Protein AF-A0A923PVF6-F1 (afdb_monomer)

Radius of gyration: 29.73 Å; Cα contacts (8 Å, |Δi|>4): 208; chains: 1; bounding box: 106×41×65 Å

Foldseek 3Di:
DPQPDQPPDQDLLDPCSLVSLVSVLVSLVLVLVLQVQLLVLLPDPVDDLVRSLVCSCVPNVDDSVVSNQQNDADPVRDGGDDPVVSVVSVVVSVVSVVVSVFSVLLQLDDWDWADFDQFIWICHSNVQKIKTAGPDDDDPVLVVLLVVLPFDQDPVVNITMDGHTPSSVVSCCVSGVDDDDDRDPPPPPDPPDDDPDDDDDDDDDDDDDDD

Secondary structure (DSSP, 8-state):
-------S---TTSTTHHHHHHHHHHHHHHHHHHHHHHHHHHT-TTS-HHHHHHHHHHHH---HHHHHHHTS--TTS--SS-HHHHHHHHHHHHHHHHHHHHHHHHHTPPPEEEEETTEEEEEETTTTEEEEEESSPPPHHHHHHHHHTT-EEEGGGTEEEEE-SHHHHHHHHHHH-PPPPPPPP--------------------------

Sequence (211 aa):
MNSPSFPRIIRSEDTDAVTQLQAKIAAAEKLQATMKAANQIVRNPRLTDDEKVAQIVATCGLRDTSARELLKPDFGGRFGFPDYQLTNNGANIRRMQQRLKGLANESGRASVTLPFAGGRVEDNAEACRVRIYHDVKPSPETIGKLKTHGFHWTPSLGCWQRLRNDSARYAATRITGVSWPEAAPATSAGPSVATVNTVASGTGVRSGYAA

pLDDT: mean 84.65, std 18.51, range [35.56, 98.12]

Solvent-accessible surface area (backbone atoms only — not comparable to full-atom values): 12841 Å² total; per-residue (Å²): 129,90,71,83,87,69,73,96,71,77,52,90,83,44,95,54,32,66,60,56,50,50,54,53,40,53,53,51,51,50,50,51,53,36,48,52,54,39,33,53,47,62,69,39,87,89,54,54,72,69,56,34,29,52,49,29,30,72,74,51,68,44,53,65,70,60,36,52,55,29,70,44,58,46,101,84,69,48,63,30,70,57,68,66,60,58,50,52,50,52,51,50,44,53,52,51,52,54,48,50,53,51,53,53,61,54,70,74,39,76,61,50,76,45,74,42,95,65,32,37,37,34,43,36,52,90,78,42,28,33,35,41,38,51,79,54,89,73,53,72,67,56,53,48,52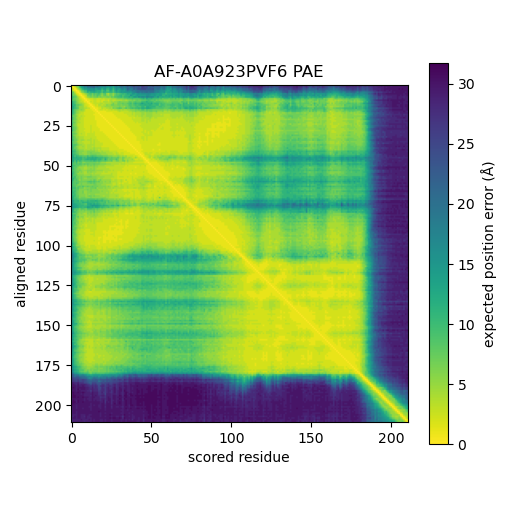,39,46,78,65,59,34,41,82,37,78,95,75,61,27,33,33,32,66,57,49,72,68,44,56,52,45,48,27,75,76,55,67,51,81,74,81,76,74,75,76,76,77,81,81,63,82,81,75,80,80,84,77,88,82,85,89,85,81,89,81,90,79,87,86,88,135

Structure (mmCIF, N/CA/C/O backbone):
data_AF-A0A923PVF6-F1
#
_entry.id   AF-A0A923PVF6-F1
#
loop_
_atom_site.group_PDB
_atom_site.id
_atom_site.type_symbol
_atom_site.label_atom_id
_atom_site.label_alt_id
_atom_site.label_comp_id
_atom_site.label_asym_id
_atom_site.label_entity_id
_atom_site.label_seq_id
_atom_site.pdbx_PDB_ins_code
_atom_site.Cartn_x
_atom_site.Cartn_y
_atom_site.Cartn_z
_atom_site.occupancy
_atom_site.B_iso_or_equiv
_atom_site.auth_seq_id
_atom_site.auth_comp_id
_atom_site.auth_asym_id
_atom_site.auth_atom_id
_atom_site.pdbx_PDB_model_num
ATOM 1 N N . MET A 1 1 ? -9.873 -12.537 21.871 1.00 44.50 1 MET A N 1
ATOM 2 C CA . MET A 1 1 ? -10.012 -12.888 20.446 1.00 44.50 1 MET A CA 1
ATOM 3 C C . MET A 1 1 ? -8.644 -13.322 19.945 1.00 44.50 1 MET A C 1
ATOM 5 O O . MET A 1 1 ? -7.705 -12.559 20.136 1.00 44.50 1 MET A O 1
ATOM 9 N N . ASN A 1 2 ? -8.506 -14.521 19.370 1.00 44.00 2 ASN A N 1
ATOM 10 C CA . ASN A 1 2 ? -7.314 -14.858 18.587 1.00 44.00 2 ASN A CA 1
ATOM 11 C C . ASN A 1 2 ? -7.398 -14.049 17.293 1.00 44.00 2 ASN A C 1
ATOM 13 O O . ASN A 1 2 ? -8.108 -14.430 16.365 1.00 44.00 2 ASN A O 1
ATOM 17 N N . SER A 1 3 ? -6.768 -12.876 17.277 1.00 52.03 3 SER A N 1
ATOM 18 C CA . SER A 1 3 ? -6.655 -12.086 16.057 1.00 52.03 3 SER A CA 1
ATOM 19 C C . SER A 1 3 ? -5.880 -12.909 15.026 1.00 52.03 3 SER A C 1
ATOM 21 O O . SER A 1 3 ? -4.830 -13.450 15.382 1.00 52.03 3 SER A O 1
ATOM 23 N N . PRO A 1 4 ? -6.365 -13.033 13.779 1.00 57.38 4 PRO A N 1
ATOM 24 C CA . PRO A 1 4 ? -5.607 -13.701 12.732 1.00 57.38 4 PRO A CA 1
ATOM 25 C C . PRO A 1 4 ? -4.212 -13.072 12.635 1.00 57.38 4 PRO A C 1
ATOM 27 O O . PRO A 1 4 ? -4.071 -11.852 12.515 1.00 57.38 4 PRO A O 1
ATOM 30 N N . SER A 1 5 ? -3.184 -13.911 12.769 1.00 71.00 5 SER A N 1
ATOM 31 C CA . SER A 1 5 ? -1.793 -13.486 12.659 1.00 71.00 5 SER A CA 1
ATOM 32 C C . SER A 1 5 ? -1.490 -13.249 11.187 1.00 71.00 5 SER A C 1
ATOM 34 O O . SER A 1 5 ? -1.374 -14.192 10.408 1.00 71.00 5 SER A O 1
ATOM 36 N N . PHE A 1 6 ? -1.425 -11.981 10.790 1.00 74.00 6 PHE A N 1
ATOM 37 C CA . PHE A 1 6 ? -1.018 -11.604 9.442 1.00 74.00 6 PHE A CA 1
ATOM 38 C C . PHE A 1 6 ? 0.495 -11.389 9.399 1.00 74.00 6 PHE A C 1
ATOM 40 O O . PHE A 1 6 ? 1.053 -10.834 10.354 1.00 74.00 6 PHE A O 1
ATOM 47 N N . PRO A 1 7 ? 1.168 -11.732 8.288 1.00 77.88 7 PRO A N 1
ATOM 48 C CA . PRO A 1 7 ? 2.567 -11.384 8.131 1.00 77.88 7 PRO A CA 1
ATOM 49 C C . PRO A 1 7 ? 2.743 -9.867 8.216 1.00 77.88 7 PRO A C 1
ATOM 51 O O . PRO A 1 7 ? 1.901 -9.070 7.780 1.00 77.88 7 PRO A O 1
ATOM 54 N N . ARG A 1 8 ? 3.875 -9.456 8.796 1.00 76.81 8 ARG A N 1
ATOM 55 C CA . ARG A 1 8 ? 4.212 -8.038 8.985 1.00 76.81 8 ARG A CA 1
ATOM 56 C C . ARG A 1 8 ? 4.214 -7.278 7.655 1.00 76.81 8 ARG A C 1
ATOM 58 O O . ARG A 1 8 ? 3.842 -6.107 7.617 1.00 76.81 8 ARG A O 1
ATOM 65 N N . ILE A 1 9 ? 4.618 -7.950 6.578 1.00 84.81 9 ILE A N 1
ATOM 66 C CA . ILE A 1 9 ? 4.689 -7.421 5.217 1.00 84.81 9 ILE A CA 1
ATOM 67 C C . ILE A 1 9 ? 4.072 -8.464 4.285 1.00 84.81 9 ILE A C 1
ATOM 69 O O . ILE A 1 9 ? 4.483 -9.615 4.311 1.00 84.81 9 ILE A O 1
ATOM 73 N N . ILE A 1 10 ? 3.115 -8.037 3.463 1.00 87.50 10 ILE A N 1
ATOM 74 C CA . ILE A 1 10 ? 2.569 -8.821 2.345 1.00 87.50 10 ILE A CA 1
ATOM 75 C C . ILE A 1 10 ? 3.277 -8.285 1.104 1.00 87.50 10 ILE A C 1
ATOM 77 O O . ILE A 1 10 ? 3.167 -7.074 0.875 1.00 87.50 10 ILE A O 1
ATOM 81 N N . ARG A 1 11 ? 4.012 -9.086 0.330 1.00 86.50 11 ARG A N 1
ATOM 82 C CA . ARG A 1 11 ? 4.684 -8.605 -0.893 1.00 86.50 11 ARG A CA 1
ATOM 83 C C . ARG A 1 11 ? 3.751 -8.765 -2.087 1.00 86.50 11 ARG A C 1
ATOM 85 O O . ARG A 1 11 ? 2.815 -9.543 -2.040 1.00 86.50 11 ARG A O 1
ATOM 92 N N . SER A 1 12 ? 3.956 -7.983 -3.144 1.00 83.75 12 SER A N 1
ATOM 93 C CA . SER A 1 12 ? 3.127 -8.093 -4.358 1.00 83.75 12 SER A CA 1
ATOM 94 C C . SER A 1 12 ? 3.449 -9.332 -5.197 1.00 83.75 12 SER A C 1
ATOM 96 O O . SER A 1 12 ? 2.649 -9.711 -6.038 1.00 83.75 12 SER A O 1
ATOM 98 N N . GLU A 1 13 ? 4.623 -9.925 -4.984 1.00 81.94 13 GLU A N 1
ATOM 99 C CA . GLU A 1 13 ? 5.118 -11.104 -5.704 1.00 81.94 13 GLU A CA 1
ATOM 100 C C . GLU A 1 13 ? 4.609 -12.417 -5.095 1.00 81.94 13 GLU A C 1
ATOM 102 O O . GLU A 1 13 ? 4.737 -13.470 -5.712 1.00 81.94 13 GLU A O 1
ATOM 107 N N . ASP A 1 14 ? 4.058 -12.365 -3.877 1.00 85.06 14 ASP A N 1
ATOM 108 C CA . ASP A 1 14 ? 3.580 -13.556 -3.185 1.00 85.06 14 ASP A CA 1
ATOM 109 C C . ASP A 1 14 ? 2.293 -14.050 -3.866 1.00 85.06 14 ASP A C 1
ATOM 111 O O . ASP A 1 14 ? 1.356 -13.279 -4.093 1.00 85.06 14 ASP A O 1
ATOM 115 N N . THR A 1 15 ? 2.220 -15.349 -4.168 1.00 81.38 15 THR A N 1
ATOM 116 C CA . THR A 1 15 ? 1.054 -15.954 -4.848 1.00 81.38 15 THR A CA 1
ATOM 117 C C . THR A 1 15 ? -0.260 -15.778 -4.079 1.00 81.38 15 THR A C 1
ATOM 119 O O . THR A 1 15 ? -1.332 -15.716 -4.675 1.00 81.38 15 THR A O 1
ATOM 122 N N . ASP A 1 16 ? -0.185 -15.637 -2.756 1.00 86.69 16 ASP A N 1
ATOM 123 C CA . ASP A 1 16 ? -1.315 -15.460 -1.850 1.00 86.69 16 ASP A CA 1
ATOM 124 C C . ASP A 1 16 ? -1.489 -14.005 -1.373 1.00 86.69 16 ASP A C 1
ATOM 126 O O . ASP A 1 16 ? -2.332 -13.732 -0.513 1.00 86.69 16 ASP A O 1
ATOM 130 N N . ALA A 1 17 ? -0.756 -13.045 -1.955 1.00 87.38 17 ALA A N 1
ATOM 131 C CA . ALA A 1 17 ? -0.795 -11.634 -1.567 1.00 87.38 17 ALA A CA 1
ATOM 132 C C . ALA A 1 17 ? -2.214 -11.049 -1.564 1.00 87.38 17 ALA A C 1
ATOM 134 O O . ALA A 1 17 ? -2.592 -10.303 -0.655 1.00 87.38 17 ALA A O 1
ATOM 135 N N . VAL A 1 18 ? -3.006 -11.394 -2.584 1.00 89.31 18 VAL A N 1
ATOM 136 C CA . VAL A 1 18 ? -4.402 -10.963 -2.742 1.00 89.31 18 VAL A CA 1
ATOM 137 C C . VAL A 1 18 ? -5.257 -11.514 -1.601 1.00 89.31 18 VAL A C 1
ATOM 139 O O . VAL A 1 18 ? -5.933 -10.745 -0.917 1.00 89.31 18 VAL A O 1
ATOM 142 N N . THR A 1 19 ? -5.168 -12.819 -1.345 1.00 90.94 19 THR A N 1
ATOM 143 C CA . THR A 1 19 ? -5.921 -13.518 -0.295 1.00 90.94 19 THR A CA 1
ATOM 144 C C . THR A 1 19 ? -5.574 -12.984 1.093 1.00 90.94 19 THR A C 1
ATOM 146 O O . THR A 1 19 ? -6.463 -12.655 1.882 1.00 90.94 19 THR A O 1
ATOM 149 N N . GLN A 1 20 ? -4.283 -12.818 1.391 1.00 91.19 20 GLN A N 1
ATOM 150 C CA . GLN A 1 20 ? -3.832 -12.260 2.665 1.00 91.19 20 GLN A CA 1
ATOM 151 C C . GLN A 1 20 ? -4.328 -10.820 2.864 1.00 91.19 20 GLN A C 1
ATOM 153 O O . GLN A 1 20 ? -4.751 -10.445 3.962 1.00 91.19 20 GLN A O 1
ATOM 158 N N . LEU 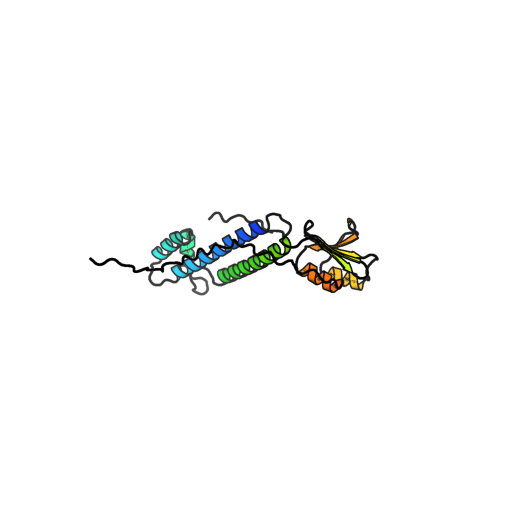A 1 21 ? -4.297 -9.997 1.809 1.00 92.88 21 LEU A N 1
ATOM 159 C CA . LEU A 1 21 ? -4.750 -8.610 1.880 1.00 92.88 21 LEU A CA 1
ATOM 160 C C . LEU A 1 21 ? -6.270 -8.518 2.069 1.00 92.88 21 LEU A C 1
ATOM 162 O O . LEU A 1 21 ? -6.721 -7.707 2.876 1.00 92.88 21 LEU A O 1
ATOM 166 N N . GLN A 1 22 ? -7.048 -9.373 1.399 1.00 94.00 22 GLN A N 1
ATOM 167 C CA . GLN A 1 22 ? -8.498 -9.488 1.596 1.00 94.00 22 GLN A CA 1
ATOM 168 C C . GLN A 1 22 ? -8.847 -9.888 3.032 1.00 94.00 22 GLN A C 1
ATOM 170 O O . GLN A 1 22 ? -9.664 -9.226 3.671 1.00 94.00 22 GLN A O 1
ATOM 175 N N . ALA A 1 23 ? -8.182 -10.908 3.580 1.00 93.88 23 ALA A N 1
ATOM 176 C CA . ALA A 1 23 ? -8.398 -11.335 4.960 1.00 93.88 23 ALA A CA 1
ATOM 177 C C . ALA A 1 23 ? -8.072 -10.216 5.967 1.00 93.88 23 ALA A C 1
ATOM 179 O O . ALA A 1 23 ? -8.799 -10.009 6.943 1.00 93.88 23 ALA A O 1
ATOM 180 N N . LYS A 1 24 ? -7.014 -9.437 5.707 1.00 94.44 24 LYS A N 1
ATOM 181 C CA . LYS A 1 24 ? -6.635 -8.286 6.536 1.00 94.44 24 LYS A CA 1
ATOM 182 C C . LYS A 1 24 ? -7.638 -7.134 6.450 1.00 94.44 24 LYS A C 1
ATOM 184 O O . LYS A 1 24 ? -7.911 -6.499 7.468 1.00 94.44 24 LYS A O 1
ATOM 189 N N . ILE A 1 25 ? -8.202 -6.878 5.268 1.00 95.62 25 ILE A N 1
ATOM 190 C CA . ILE A 1 25 ? -9.292 -5.909 5.082 1.00 95.62 25 ILE A CA 1
ATOM 191 C C . ILE A 1 25 ? -10.524 -6.355 5.872 1.00 95.62 25 ILE A C 1
ATOM 193 O O . ILE A 1 25 ? -11.012 -5.581 6.691 1.00 95.62 25 ILE A O 1
ATOM 197 N N . ALA A 1 26 ? -10.957 -7.609 5.722 1.00 95.94 26 ALA A N 1
ATOM 198 C CA . ALA A 1 26 ? -12.119 -8.146 6.430 1.00 95.94 26 ALA A CA 1
ATOM 199 C C . ALA A 1 26 ? -11.956 -8.071 7.960 1.00 95.94 26 ALA A C 1
ATOM 201 O O . ALA A 1 26 ? -12.878 -7.682 8.678 1.00 95.94 26 ALA A O 1
ATOM 202 N N . ALA A 1 27 ? -10.761 -8.377 8.477 1.00 94.19 27 ALA A N 1
ATOM 203 C CA . ALA A 1 27 ? -10.460 -8.233 9.901 1.00 94.19 27 ALA A CA 1
ATOM 204 C C . ALA A 1 27 ? -10.530 -6.767 10.370 1.00 94.19 27 ALA A C 1
ATOM 206 O O . ALA A 1 27 ? -11.080 -6.487 11.437 1.00 94.19 27 ALA A O 1
ATOM 207 N N . ALA A 1 28 ? -10.010 -5.826 9.575 1.00 95.44 28 ALA A N 1
ATOM 208 C CA . ALA A 1 28 ? -10.060 -4.398 9.883 1.00 95.44 28 ALA A CA 1
ATOM 209 C C . ALA A 1 28 ? -11.489 -3.826 9.806 1.00 95.44 28 ALA A C 1
ATOM 211 O O . ALA A 1 28 ? -11.860 -2.994 10.636 1.00 95.44 28 ALA A O 1
ATOM 212 N N . GLU A 1 29 ? -12.306 -4.288 8.858 1.00 96.81 29 GLU A N 1
ATOM 213 C CA . GLU A 1 29 ? -13.724 -3.929 8.727 1.00 96.81 29 GLU A CA 1
ATOM 214 C C . GLU A 1 29 ? -14.550 -4.469 9.897 1.00 96.81 29 GLU A C 1
ATOM 216 O O . GLU A 1 29 ? -15.325 -3.718 10.494 1.00 96.81 29 GLU A O 1
ATOM 221 N N . LYS A 1 30 ? -14.320 -5.726 10.301 1.00 95.31 30 LYS A N 1
ATOM 222 C CA . LYS A 1 30 ? -14.923 -6.300 11.510 1.00 95.31 30 LYS A CA 1
ATOM 223 C C . LYS A 1 30 ? -14.573 -5.464 12.739 1.00 95.31 30 LYS A C 1
ATOM 225 O O . LYS A 1 30 ? -15.470 -5.080 13.482 1.00 95.31 30 LYS A O 1
ATOM 230 N N . LEU A 1 31 ? -13.296 -5.115 12.912 1.00 94.31 31 LEU A N 1
ATOM 231 C CA . LEU A 1 31 ? -12.855 -4.251 14.007 1.00 94.31 31 LEU A CA 1
ATOM 232 C C . LEU A 1 31 ? -13.545 -2.877 13.962 1.00 94.31 31 LEU A C 1
ATOM 234 O O . LEU A 1 31 ? -13.999 -2.390 14.994 1.00 94.31 31 LEU A O 1
ATOM 238 N N . GLN A 1 32 ? -13.680 -2.268 12.778 1.00 95.88 32 GLN A N 1
ATOM 239 C CA . GLN A 1 32 ? -14.389 -0.996 12.606 1.00 95.88 32 GLN A CA 1
ATOM 240 C C . GLN A 1 32 ? -15.849 -1.092 13.062 1.00 95.88 32 GLN A C 1
ATOM 242 O O . GLN A 1 32 ? -16.333 -0.198 13.757 1.00 95.88 32 GLN A O 1
ATOM 247 N N . ALA A 1 33 ? -16.547 -2.161 12.673 1.00 95.94 33 ALA A N 1
ATOM 248 C CA . ALA A 1 33 ? -17.930 -2.401 13.064 1.00 95.94 33 ALA A CA 1
ATOM 249 C C . ALA A 1 33 ? -18.053 -2.594 14.582 1.00 95.94 33 ALA A C 1
ATOM 251 O O . ALA A 1 33 ? -18.884 -1.943 15.212 1.00 95.94 33 ALA A O 1
ATOM 252 N N . THR A 1 34 ? -17.170 -3.400 15.180 1.00 94.75 34 THR A N 1
ATOM 253 C CA . THR A 1 34 ? -17.104 -3.618 16.631 1.00 94.75 34 THR A CA 1
ATOM 254 C C . THR A 1 34 ? -16.882 -2.310 17.395 1.00 94.75 34 THR A C 1
ATOM 256 O O . THR A 1 34 ? -17.613 -2.031 18.341 1.00 94.75 34 THR A O 1
ATOM 259 N N . MET A 1 35 ? -15.932 -1.466 16.970 1.00 95.25 35 MET A N 1
ATOM 260 C CA . MET A 1 35 ? -15.672 -0.173 17.623 1.00 95.25 35 MET A CA 1
ATOM 261 C C . MET A 1 35 ? -16.877 0.772 17.538 1.00 95.25 35 MET A C 1
ATOM 263 O O . MET A 1 35 ? -17.223 1.426 18.519 1.00 95.25 35 MET A O 1
ATOM 267 N N . LYS A 1 36 ? -17.544 0.837 16.378 1.00 96.12 36 LYS A N 1
ATOM 268 C CA . LYS A 1 36 ? -18.744 1.669 16.195 1.00 96.12 36 LYS A CA 1
ATOM 269 C C . LYS A 1 36 ? -19.910 1.195 17.063 1.00 96.12 36 LYS A C 1
ATOM 271 O O . LYS A 1 36 ? -20.533 2.024 17.721 1.00 96.12 36 LYS A O 1
ATOM 276 N N . ALA A 1 37 ? -20.174 -0.111 17.084 1.00 95.44 37 ALA A N 1
ATOM 277 C CA . ALA A 1 37 ? -21.230 -0.705 17.899 1.00 95.44 37 ALA A CA 1
ATOM 278 C C . ALA A 1 37 ? -20.976 -0.475 19.396 1.00 95.44 37 ALA A C 1
ATOM 280 O O . ALA A 1 37 ? -21.867 -0.019 20.109 1.00 95.44 37 ALA A O 1
ATOM 281 N N . ALA A 1 38 ? -19.740 -0.684 19.859 1.00 94.56 38 ALA A N 1
ATOM 282 C CA . ALA A 1 38 ? -19.363 -0.405 21.239 1.00 94.56 38 ALA A CA 1
ATOM 283 C C . ALA A 1 38 ? -19.561 1.079 21.593 1.00 94.56 38 ALA A C 1
ATOM 285 O O . ALA A 1 38 ? -20.188 1.384 22.603 1.00 94.56 38 ALA A O 1
ATOM 286 N N . ASN A 1 39 ? -19.120 2.010 20.739 1.00 95.19 39 ASN A N 1
ATOM 287 C CA . ASN A 1 39 ? -19.316 3.446 20.969 1.00 95.19 39 ASN A CA 1
ATOM 288 C C . ASN A 1 39 ? -20.796 3.843 21.021 1.00 95.19 39 ASN A C 1
ATOM 290 O O . ASN A 1 39 ? -21.159 4.733 21.788 1.00 95.19 39 ASN A O 1
ATOM 294 N N . GLN A 1 40 ? -21.651 3.195 20.229 1.00 94.88 40 GLN A N 1
ATOM 295 C CA . GLN A 1 40 ? -23.095 3.414 20.275 1.00 94.88 40 GLN A CA 1
ATOM 296 C C . GLN A 1 40 ? -23.696 2.959 21.612 1.00 94.88 40 GLN A C 1
ATOM 298 O O . GLN A 1 40 ? -24.508 3.685 22.181 1.00 94.88 40 GLN A O 1
ATOM 303 N N . ILE A 1 41 ? -23.278 1.799 22.130 1.00 94.25 41 ILE A N 1
ATOM 304 C CA . ILE A 1 41 ? -23.743 1.276 23.425 1.00 94.25 41 ILE A CA 1
ATOM 305 C C . ILE A 1 41 ? -23.268 2.177 24.569 1.00 94.25 41 ILE A C 1
ATOM 307 O O . ILE A 1 41 ? -24.064 2.589 25.407 1.00 94.25 41 ILE A O 1
ATOM 311 N N . VAL A 1 42 ? -21.983 2.540 24.572 1.00 93.06 42 VAL A N 1
ATOM 312 C CA . VAL A 1 42 ? -21.371 3.381 25.611 1.00 93.06 42 VAL A CA 1
ATOM 313 C C . VAL A 1 42 ? -22.063 4.742 25.730 1.00 93.06 42 VAL A C 1
ATOM 315 O O . VAL A 1 42 ? -22.281 5.234 26.835 1.00 93.06 42 VAL A O 1
ATOM 318 N N . ARG A 1 43 ? -22.445 5.339 24.596 1.00 90.88 43 ARG A N 1
ATOM 319 C CA . ARG A 1 43 ? -23.096 6.657 24.532 1.00 90.88 43 ARG A CA 1
ATOM 320 C C . ARG A 1 43 ? -24.607 6.608 24.776 1.00 90.88 43 ARG A C 1
ATOM 322 O O . ARG A 1 43 ? -25.247 7.654 24.732 1.00 90.88 43 A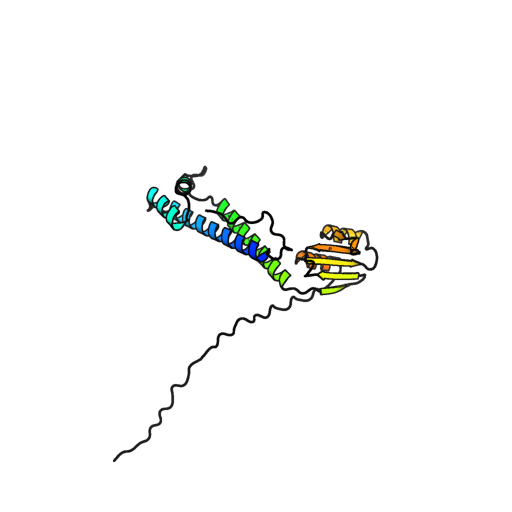RG A O 1
ATOM 329 N N . ASN A 1 44 ? -25.194 5.431 25.005 1.00 92.38 44 ASN A N 1
ATOM 330 C CA . ASN A 1 44 ? -26.628 5.301 25.234 1.00 92.38 44 ASN A CA 1
ATOM 331 C C . ASN A 1 44 ? -26.991 5.741 26.669 1.00 92.38 44 ASN A C 1
ATOM 333 O O . ASN A 1 44 ? -26.588 5.067 27.620 1.00 92.38 44 ASN A O 1
ATOM 337 N N . PRO A 1 45 ? -27.776 6.823 26.853 1.00 90.31 45 PRO A N 1
ATOM 338 C CA . PRO A 1 45 ? -28.121 7.333 28.181 1.00 90.31 45 PRO A CA 1
ATOM 339 C C . PRO A 1 45 ? -29.180 6.488 28.902 1.00 90.31 45 PRO A C 1
ATOM 341 O O . PRO A 1 45 ? -29.432 6.712 30.079 1.00 90.31 45 PRO A O 1
ATOM 344 N N . ARG A 1 46 ? -29.834 5.548 28.205 1.00 90.62 46 ARG A N 1
ATOM 345 C CA . ARG A 1 46 ? -30.925 4.730 28.760 1.00 90.62 46 ARG A CA 1
ATOM 346 C C . ARG A 1 46 ? -30.448 3.464 29.466 1.00 90.62 46 ARG A C 1
ATOM 348 O O . ARG A 1 46 ? -31.266 2.792 30.076 1.00 90.62 46 ARG A O 1
ATOM 355 N N . LEU A 1 47 ? -29.173 3.114 29.315 1.00 90.31 47 LEU A N 1
ATOM 356 C CA . LEU A 1 47 ? -28.602 1.890 29.866 1.00 90.31 47 LEU A CA 1
ATOM 357 C C . LEU A 1 47 ? -27.766 2.217 31.097 1.00 90.31 47 LEU A C 1
ATOM 359 O O . LEU A 1 47 ? -26.989 3.176 31.093 1.00 90.31 47 LEU A O 1
ATOM 363 N N . THR A 1 48 ? -27.893 1.381 32.119 1.00 93.12 48 THR A N 1
ATOM 364 C CA . THR A 1 48 ? -26.964 1.348 33.249 1.00 93.12 48 THR A CA 1
ATOM 365 C C . THR A 1 48 ? -25.593 0.845 32.798 1.00 93.12 48 THR A C 1
ATOM 367 O O . THR A 1 48 ? -25.444 0.231 31.738 1.00 93.12 48 THR A O 1
ATOM 370 N N . ASP A 1 49 ? -24.561 1.105 33.594 1.00 90.06 49 ASP A N 1
ATOM 371 C CA . ASP A 1 49 ? -23.198 0.723 33.224 1.00 90.06 49 ASP A CA 1
ATOM 372 C C . ASP A 1 49 ? -23.015 -0.800 33.147 1.00 90.06 49 ASP A C 1
ATOM 374 O O . ASP A 1 49 ? -22.356 -1.288 32.227 1.00 90.06 49 ASP A O 1
ATOM 378 N N . ASP A 1 50 ? -23.682 -1.566 34.013 1.00 91.12 50 ASP A N 1
ATOM 379 C CA . ASP A 1 50 ? -23.658 -3.030 33.945 1.00 91.12 50 ASP A CA 1
ATOM 380 C C . ASP A 1 50 ? -24.409 -3.568 32.712 1.00 91.12 50 ASP A C 1
ATOM 382 O O . ASP A 1 50 ? -23.938 -4.505 32.061 1.00 91.12 50 ASP A O 1
ATOM 386 N N . GLU A 1 51 ? -25.515 -2.935 32.301 1.00 92.94 51 GLU A N 1
ATOM 387 C CA . GLU A 1 51 ? -26.208 -3.283 31.050 1.00 92.94 51 GLU A CA 1
ATOM 388 C C . GLU A 1 51 ? -25.363 -2.957 29.812 1.00 92.94 51 GLU A C 1
ATOM 390 O O . GLU A 1 51 ? -25.338 -3.741 28.858 1.00 92.94 51 GLU A O 1
ATOM 395 N N . LYS A 1 52 ? -24.635 -1.831 29.817 1.00 93.06 52 LYS A N 1
ATOM 396 C CA . LYS A 1 52 ? -23.694 -1.488 28.739 1.00 93.06 52 LYS A CA 1
ATOM 397 C C . LYS A 1 52 ? -22.596 -2.538 28.632 1.00 93.06 52 LYS A C 1
ATOM 399 O O . LYS A 1 52 ? -22.315 -3.000 27.527 1.00 93.06 52 LYS A O 1
ATOM 404 N N . VAL A 1 53 ? -21.999 -2.943 29.755 1.00 92.56 53 VAL A N 1
ATOM 405 C CA . VAL A 1 53 ? -20.972 -3.996 29.783 1.00 92.56 53 VAL A CA 1
ATOM 406 C C . VAL A 1 53 ? -21.530 -5.299 29.214 1.00 92.56 53 VAL A C 1
ATOM 408 O O . VAL A 1 53 ? -20.928 -5.859 28.296 1.00 92.56 53 VAL A O 1
ATOM 411 N N . ALA A 1 54 ? -22.707 -5.737 29.669 1.00 92.50 54 ALA A N 1
ATOM 412 C CA . ALA A 1 54 ? -23.349 -6.952 29.174 1.00 92.50 54 ALA A CA 1
ATOM 413 C C . ALA A 1 54 ? -23.611 -6.900 27.656 1.00 92.50 54 ALA A C 1
ATOM 415 O O . ALA A 1 54 ? -23.279 -7.844 26.935 1.00 92.50 54 ALA A O 1
ATOM 416 N N . GLN A 1 55 ? -24.131 -5.780 27.138 1.00 92.88 55 GLN A N 1
ATOM 417 C CA . GLN A 1 55 ? -24.380 -5.611 25.702 1.00 92.88 55 GLN A CA 1
ATOM 418 C C . GLN A 1 55 ? -23.095 -5.553 24.874 1.00 92.88 55 GLN A C 1
ATOM 420 O O . GLN A 1 55 ? -23.054 -6.110 23.773 1.00 92.88 55 GLN A O 1
ATOM 425 N N . ILE A 1 56 ? -22.040 -4.908 25.377 1.00 92.25 56 ILE A N 1
ATOM 426 C CA . ILE A 1 56 ? -20.738 -4.858 24.704 1.00 92.25 56 ILE A CA 1
ATOM 427 C C . ILE A 1 56 ? -20.132 -6.264 24.638 1.00 92.25 56 ILE A C 1
ATOM 429 O O . ILE A 1 56 ? -19.653 -6.674 23.581 1.00 92.25 56 ILE A O 1
ATOM 433 N N . VAL A 1 57 ? -20.184 -7.036 25.722 1.00 93.38 57 VAL A N 1
ATOM 434 C CA . VAL A 1 57 ? -19.687 -8.419 25.730 1.00 93.38 57 VAL A CA 1
ATOM 435 C C . VAL A 1 57 ? -20.482 -9.283 24.745 1.00 93.38 57 VAL A C 1
ATOM 437 O O . VAL A 1 57 ? -19.879 -9.949 23.902 1.00 93.38 57 VAL A O 1
ATOM 440 N N . ALA A 1 58 ? -21.816 -9.217 24.779 1.00 91.62 58 ALA A N 1
ATOM 441 C CA . ALA A 1 58 ? -22.684 -10.029 23.925 1.00 91.62 58 ALA A CA 1
ATOM 442 C C . ALA A 1 58 ? -22.586 -9.664 22.431 1.00 91.62 58 ALA A C 1
ATOM 444 O O . ALA A 1 58 ? -22.497 -10.545 21.579 1.00 91.62 58 ALA A O 1
ATOM 445 N N . THR A 1 59 ? -22.578 -8.370 22.104 1.00 89.94 59 THR A N 1
ATOM 446 C CA . THR A 1 59 ? -22.663 -7.886 20.712 1.00 89.94 59 THR A CA 1
ATOM 447 C C . THR A 1 59 ? -21.287 -7.711 20.077 1.00 89.94 59 THR A C 1
ATOM 449 O O . THR A 1 59 ? -21.086 -8.013 18.902 1.00 89.94 59 THR A O 1
ATOM 452 N N . CYS A 1 60 ? -20.321 -7.200 20.843 1.00 89.44 60 CYS A N 1
ATOM 453 C CA . CYS A 1 60 ? -18.991 -6.857 20.341 1.00 89.44 60 CYS A CA 1
ATOM 454 C C . CYS A 1 60 ? -17.960 -7.967 20.605 1.00 89.44 60 CYS A C 1
ATOM 456 O O . CYS A 1 60 ? -16.852 -7.899 20.070 1.00 89.44 60 CYS A O 1
ATOM 458 N N . GLY A 1 61 ? -18.291 -8.981 21.417 1.00 90.06 61 GLY A N 1
ATOM 459 C CA . GLY A 1 61 ? -17.384 -10.079 21.769 1.00 90.06 61 GLY A CA 1
ATOM 460 C C . GLY A 1 61 ? -16.149 -9.626 22.556 1.00 90.06 61 GLY A C 1
ATOM 461 O O . GLY A 1 61 ? -15.117 -10.306 22.546 1.00 90.06 61 GLY A O 1
ATOM 462 N N . LEU A 1 62 ? -16.214 -8.445 23.179 1.00 89.88 62 LEU A N 1
ATOM 463 C CA . LEU A 1 62 ? -15.143 -7.919 24.019 1.00 89.88 62 LEU A CA 1
ATOM 464 C C . LEU A 1 62 ? -15.151 -8.621 25.381 1.00 89.88 62 LEU A C 1
ATOM 466 O O . LEU A 1 62 ? -16.164 -9.157 25.818 1.00 89.88 62 LEU A O 1
ATOM 470 N N . ARG A 1 63 ? -14.000 -8.627 26.057 1.00 91.88 63 ARG A N 1
ATOM 471 C CA . ARG A 1 63 ? -13.917 -9.099 27.445 1.00 91.88 63 ARG A CA 1
ATOM 472 C C . ARG A 1 63 ? -14.603 -8.090 28.364 1.00 91.88 63 ARG A C 1
ATOM 474 O O . ARG A 1 63 ? -14.542 -6.894 28.086 1.00 91.88 63 ARG A O 1
ATOM 481 N N . ASP A 1 64 ? -15.157 -8.567 29.475 1.00 91.25 64 ASP A N 1
ATOM 482 C CA . ASP A 1 64 ? -15.784 -7.722 30.504 1.00 91.25 64 ASP A CA 1
ATOM 483 C C . ASP A 1 64 ? -14.856 -6.572 30.938 1.00 91.25 64 ASP A C 1
ATOM 485 O O . ASP A 1 64 ? -15.239 -5.405 30.896 1.00 91.25 64 ASP A O 1
ATOM 489 N N . THR A 1 65 ? -13.579 -6.880 31.193 1.00 91.50 65 THR A N 1
ATOM 490 C CA . THR A 1 65 ? -12.562 -5.876 31.540 1.00 91.50 65 THR A CA 1
ATOM 491 C C . THR A 1 65 ? -12.420 -4.789 30.477 1.00 91.50 65 THR A C 1
ATOM 493 O O . THR A 1 65 ? -12.427 -3.607 30.799 1.00 91.50 65 THR A O 1
ATOM 496 N N . SER A 1 66 ? -12.347 -5.164 29.197 1.00 89.12 66 SER A N 1
ATOM 497 C CA . SER A 1 66 ? -12.266 -4.207 28.088 1.00 89.12 66 SER A CA 1
ATOM 498 C C . SER A 1 66 ? -13.536 -3.370 27.952 1.00 89.12 66 SER A C 1
ATOM 500 O O . SER A 1 66 ? -13.444 -2.192 27.632 1.00 89.12 66 SER A O 1
ATOM 502 N N . ALA A 1 67 ? -14.710 -3.953 28.200 1.00 91.12 67 ALA A N 1
ATOM 503 C CA . ALA A 1 67 ? -15.973 -3.226 28.173 1.00 91.12 67 ALA A CA 1
ATOM 504 C C . ALA A 1 67 ? -16.047 -2.172 29.291 1.00 91.12 67 ALA A C 1
ATOM 506 O O . ALA A 1 67 ? -16.462 -1.046 29.029 1.00 91.12 67 ALA A O 1
ATOM 507 N N . ARG A 1 68 ? -15.573 -2.495 30.504 1.00 92.25 68 ARG A N 1
ATOM 508 C CA . ARG A 1 68 ? -15.498 -1.542 31.625 1.00 92.25 68 ARG A CA 1
ATOM 509 C C . ARG A 1 68 ? -14.519 -0.400 31.371 1.00 92.25 68 ARG A C 1
ATOM 511 O O . ARG A 1 68 ? -14.815 0.733 31.727 1.00 92.25 68 ARG A O 1
ATOM 518 N N . GLU A 1 69 ? -13.385 -0.664 30.721 1.00 92.25 69 GLU A N 1
ATOM 519 C CA . GLU A 1 69 ? -12.444 0.398 30.331 1.00 92.25 69 GLU A CA 1
ATOM 520 C C . GLU A 1 69 ? -13.077 1.417 29.373 1.00 92.25 69 GLU A C 1
ATOM 522 O O . GLU A 1 69 ? -12.817 2.609 29.492 1.00 92.25 69 GLU A O 1
ATOM 527 N N . LEU A 1 70 ? -13.962 0.986 28.469 1.00 91.75 70 LEU A N 1
ATOM 528 C CA . LEU A 1 70 ? -14.657 1.896 27.547 1.00 91.75 70 LEU A CA 1
ATOM 529 C C . LEU A 1 70 ? -15.638 2.847 28.251 1.00 91.75 70 LEU A C 1
ATOM 531 O O . LEU A 1 70 ? -16.010 3.869 27.673 1.00 91.75 70 LEU A O 1
ATOM 535 N N . LEU A 1 71 ? -16.065 2.517 29.472 1.00 91.44 71 LEU A N 1
ATOM 536 C CA . LEU A 1 71 ? -16.922 3.363 30.304 1.00 91.44 71 LEU A CA 1
ATOM 537 C C . LEU A 1 71 ? -16.129 4.344 31.167 1.00 91.44 71 LEU A C 1
ATOM 539 O O . LEU A 1 71 ? -16.730 5.183 31.832 1.00 91.44 71 LEU A O 1
ATOM 543 N N . LYS A 1 72 ? -14.797 4.280 31.159 1.00 90.56 72 LYS A N 1
ATOM 544 C CA . LYS A 1 72 ? -13.976 5.298 31.808 1.00 90.56 72 LYS A CA 1
ATOM 545 C C . LYS A 1 72 ? -13.779 6.466 30.842 1.00 90.56 72 LYS A C 1
ATOM 547 O O . LYS A 1 72 ? -13.455 6.232 29.675 1.00 90.56 72 LYS A O 1
ATOM 552 N N . PRO A 1 73 ? -13.967 7.714 31.296 1.00 89.56 73 PRO A N 1
ATOM 553 C CA . PRO A 1 73 ? -13.676 8.866 30.464 1.00 89.56 73 PRO A CA 1
ATOM 554 C C . PRO A 1 73 ? -12.176 8.924 30.163 1.00 89.56 73 PRO A C 1
ATOM 556 O O . PRO A 1 73 ? -11.340 8.671 31.033 1.00 89.56 73 PRO A O 1
ATO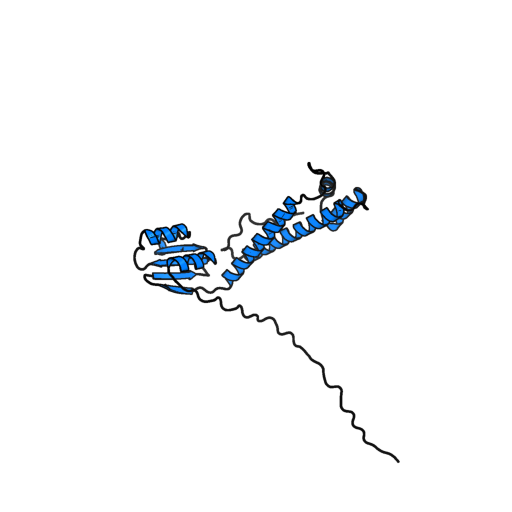M 559 N N . ASP A 1 74 ? -11.834 9.279 28.929 1.00 87.06 74 ASP A N 1
ATOM 560 C CA . ASP A 1 74 ? -10.467 9.634 28.569 1.00 87.06 74 ASP A CA 1
ATOM 561 C C . ASP A 1 74 ? -10.056 10.984 29.193 1.00 87.06 74 ASP A C 1
ATOM 563 O O . ASP A 1 74 ? -10.839 11.657 29.868 1.00 87.06 74 ASP A O 1
ATOM 567 N N . PHE A 1 75 ? -8.816 11.414 28.944 1.00 83.12 75 PHE A N 1
ATOM 568 C CA . PHE A 1 75 ? -8.304 12.705 29.426 1.00 83.12 75 PHE A CA 1
ATOM 569 C C . PHE A 1 75 ? -9.173 13.910 29.003 1.00 83.12 75 PHE A C 1
ATOM 571 O O . PHE A 1 75 ? -9.146 14.951 29.650 1.00 83.12 75 PHE A O 1
ATOM 578 N N . GLY A 1 76 ? -9.949 13.780 27.923 1.00 84.81 76 GLY A N 1
ATOM 579 C CA . GLY A 1 76 ? -10.867 14.796 27.415 1.00 84.81 76 GLY A CA 1
ATOM 580 C C . GLY A 1 76 ? -12.335 14.566 27.785 1.00 84.81 76 GLY A C 1
ATOM 581 O O . GLY A 1 76 ? -13.197 15.192 27.166 1.00 84.81 76 GLY A O 1
ATOM 582 N N . GLY A 1 77 ? -12.642 13.671 28.731 1.00 86.88 77 GLY A N 1
ATOM 583 C CA . GLY A 1 77 ? -14.010 13.386 29.178 1.00 86.88 77 GLY A CA 1
ATOM 584 C C . GLY A 1 77 ? -14.844 12.545 28.205 1.00 86.88 77 GLY A C 1
ATOM 585 O O . GLY A 1 77 ? -16.068 12.505 28.324 1.00 86.88 77 GLY A O 1
ATOM 586 N N . ARG A 1 78 ? -14.223 11.906 27.208 1.00 89.38 78 ARG A N 1
ATOM 587 C CA . ARG A 1 78 ? -14.919 11.129 26.171 1.00 89.38 78 ARG A CA 1
ATOM 588 C C . ARG A 1 78 ? -14.954 9.657 26.543 1.00 89.38 78 ARG A C 1
ATOM 590 O O . ARG A 1 78 ? -13.988 9.119 27.070 1.00 89.38 78 ARG A O 1
ATOM 597 N N . PHE A 1 79 ? -16.054 8.999 26.195 1.00 91.12 79 PHE A N 1
ATOM 598 C CA . PHE A 1 79 ? -16.270 7.581 26.463 1.00 91.12 79 PHE A CA 1
ATOM 599 C C . PHE A 1 79 ? -16.203 6.746 25.179 1.00 91.12 79 PHE A C 1
ATOM 601 O O . PHE A 1 79 ? -16.588 7.207 24.093 1.00 91.12 79 PHE A O 1
ATOM 608 N N . GLY A 1 80 ? -15.781 5.492 25.329 1.00 93.75 80 GLY A N 1
ATOM 609 C CA . GLY A 1 80 ? -15.653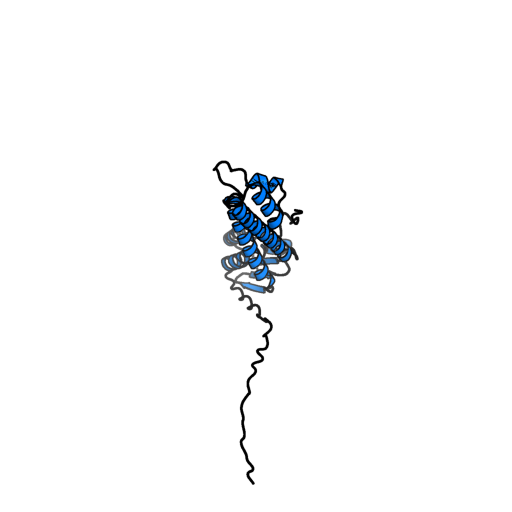 4.517 24.252 1.00 93.75 80 GLY A CA 1
ATOM 610 C C . GLY A 1 80 ? -14.288 4.534 23.563 1.00 93.75 80 GLY A C 1
ATOM 611 O O . GLY A 1 80 ? -13.300 5.065 24.066 1.00 93.75 80 GLY A O 1
ATOM 612 N N . PHE A 1 81 ? -14.230 3.930 22.378 1.00 93.00 81 PHE A N 1
ATOM 613 C CA . PHE A 1 81 ? -13.061 3.970 21.515 1.00 93.00 81 PHE A CA 1
ATOM 614 C C . PHE A 1 81 ? -12.818 5.400 21.014 1.00 93.00 81 PHE A C 1
ATOM 616 O O . PHE A 1 81 ? -13.741 6.007 20.454 1.00 93.00 81 PHE A O 1
ATOM 623 N N . PRO A 1 82 ? -11.583 5.918 21.132 1.00 93.44 82 PRO A N 1
ATOM 624 C CA . PRO A 1 82 ? -11.239 7.250 20.654 1.00 93.44 82 PRO A CA 1
ATOM 625 C C . PRO A 1 82 ? -11.430 7.425 19.142 1.00 93.44 82 PRO A C 1
ATOM 627 O O . PRO A 1 82 ? -11.106 6.537 18.349 1.00 93.44 82 PRO A O 1
ATOM 630 N N . ASP A 1 83 ? -11.848 8.620 18.721 1.00 92.00 83 ASP A N 1
ATOM 631 C CA . ASP A 1 83 ? -12.146 8.924 17.311 1.00 92.00 83 ASP A CA 1
ATOM 632 C C . ASP A 1 83 ? -10.935 8.734 16.380 1.00 92.00 83 ASP A C 1
ATOM 634 O O . ASP A 1 83 ? -11.083 8.327 15.221 1.00 92.00 83 ASP A O 1
ATOM 638 N N . TYR A 1 84 ? -9.718 8.977 16.884 1.00 93.69 84 TYR A N 1
ATOM 639 C CA . TYR A 1 84 ? -8.496 8.760 16.110 1.00 93.69 84 TYR A CA 1
ATOM 640 C C . TYR A 1 84 ? -8.298 7.278 15.759 1.00 93.69 84 TYR A C 1
ATOM 642 O O . TYR A 1 84 ? -7.787 6.980 14.682 1.00 93.69 84 TYR A O 1
ATOM 650 N N . GLN A 1 85 ? -8.739 6.334 16.605 1.00 94.75 85 GLN A N 1
ATOM 651 C CA . GLN A 1 85 ? -8.633 4.900 16.312 1.00 94.75 85 GLN A CA 1
ATOM 652 C C . GLN A 1 85 ? -9.556 4.513 15.152 1.00 94.75 85 GLN A C 1
ATOM 654 O O . GLN A 1 85 ? -9.110 3.857 14.208 1.00 94.75 85 GLN A O 1
ATOM 659 N N . LEU A 1 86 ? -10.806 4.994 15.160 1.00 94.94 86 LEU A N 1
ATOM 660 C CA . LEU A 1 86 ? -11.752 4.772 14.060 1.00 94.94 86 LEU A CA 1
ATOM 661 C C . LEU A 1 86 ? -11.283 5.422 12.754 1.00 94.94 86 LEU A C 1
ATOM 663 O O . LEU A 1 86 ? -11.422 4.825 11.682 1.00 94.94 86 LEU A O 1
ATOM 667 N N . THR A 1 87 ? -10.738 6.637 12.840 1.00 96.81 87 THR A N 1
ATOM 668 C CA . THR A 1 87 ? -10.239 7.389 11.681 1.00 96.81 87 THR A CA 1
ATOM 669 C C . THR A 1 87 ? -9.034 6.689 11.058 1.00 96.81 87 THR A C 1
ATOM 671 O O . THR A 1 87 ? -9.013 6.448 9.849 1.00 96.81 87 THR A O 1
ATOM 674 N N . ASN A 1 88 ? -8.062 6.290 11.882 1.00 96.75 88 ASN A N 1
ATOM 675 C CA . ASN A 1 88 ? -6.857 5.598 11.435 1.00 96.75 88 ASN A CA 1
ATOM 676 C C . ASN A 1 88 ? -7.183 4.229 10.834 1.00 96.75 88 ASN A C 1
ATOM 678 O O . ASN A 1 88 ? -6.673 3.888 9.765 1.00 96.75 88 ASN A O 1
ATOM 682 N N . ASN A 1 89 ? -8.065 3.456 11.474 1.00 96.62 89 ASN A N 1
ATOM 683 C CA . ASN A 1 89 ? -8.483 2.163 10.945 1.00 96.62 89 ASN A CA 1
ATOM 684 C C . ASN A 1 89 ? -9.219 2.317 9.602 1.00 96.62 89 ASN A C 1
ATOM 686 O O . ASN A 1 89 ? -8.871 1.647 8.632 1.00 96.62 89 ASN A O 1
ATOM 690 N N . GLY A 1 90 ? -10.142 3.280 9.488 1.00 97.44 90 GLY A N 1
ATOM 691 C CA . GLY A 1 90 ? -10.816 3.598 8.224 1.00 97.44 90 GLY A CA 1
ATOM 692 C C . GLY A 1 90 ? -9.860 4.050 7.111 1.00 97.44 90 GLY A C 1
ATOM 693 O O . GLY A 1 90 ? -10.003 3.647 5.956 1.00 97.44 90 GLY A O 1
ATOM 694 N N . ALA A 1 91 ? -8.844 4.854 7.436 1.00 97.38 91 ALA A N 1
ATOM 695 C CA . ALA A 1 91 ? -7.797 5.232 6.486 1.00 97.38 91 ALA A CA 1
ATOM 696 C C . ALA A 1 91 ? -6.973 4.020 6.019 1.00 97.38 91 ALA A C 1
ATOM 698 O O . ALA A 1 91 ? -6.697 3.889 4.825 1.00 97.38 91 ALA A O 1
ATOM 699 N N . ASN A 1 92 ? -6.631 3.108 6.931 1.00 95.75 92 ASN A N 1
ATOM 700 C CA . ASN A 1 92 ? -5.917 1.878 6.598 1.00 95.75 92 ASN A CA 1
ATOM 701 C C . ASN A 1 92 ? -6.754 0.935 5.723 1.00 95.75 92 ASN A C 1
ATOM 703 O O . ASN A 1 92 ? -6.213 0.397 4.760 1.00 95.75 92 ASN A O 1
ATOM 707 N N . ILE A 1 93 ? -8.054 0.776 5.997 1.00 96.44 93 ILE A N 1
ATOM 708 C CA . ILE A 1 93 ? -8.975 -0.008 5.154 1.00 96.44 93 ILE A CA 1
ATOM 709 C C . ILE A 1 93 ? -8.952 0.522 3.719 1.00 96.44 93 ILE A C 1
ATOM 711 O O . ILE A 1 93 ? -8.645 -0.232 2.798 1.00 96.44 93 ILE A O 1
ATOM 715 N N . ARG A 1 94 ? -9.157 1.834 3.528 1.00 97.56 94 ARG A N 1
ATOM 716 C CA . ARG A 1 94 ? -9.124 2.466 2.195 1.00 97.56 94 ARG A CA 1
ATOM 717 C C . ARG A 1 94 ? -7.786 2.258 1.484 1.00 97.56 94 ARG A C 1
ATOM 719 O O . ARG A 1 94 ? -7.763 1.912 0.306 1.00 97.56 94 ARG A O 1
ATOM 726 N N . ARG A 1 95 ? -6.665 2.408 2.201 1.00 96.00 95 ARG A N 1
ATOM 727 C CA . ARG A 1 95 ? -5.318 2.158 1.658 1.00 96.00 95 ARG A CA 1
ATOM 728 C C . ARG A 1 95 ? -5.155 0.707 1.195 1.00 96.00 95 ARG A C 1
ATOM 730 O O . ARG A 1 95 ? -4.611 0.461 0.122 1.00 96.00 95 ARG A O 1
ATOM 737 N N . MET A 1 96 ? -5.607 -0.255 1.998 1.00 95.50 96 MET A N 1
ATOM 738 C CA . MET A 1 96 ? -5.527 -1.676 1.657 1.00 95.50 96 MET A CA 1
ATOM 739 C C . MET A 1 96 ? -6.447 -2.033 0.484 1.00 95.50 96 MET A C 1
ATOM 741 O O . MET A 1 96 ? -6.016 -2.759 -0.404 1.00 95.50 96 MET A O 1
ATOM 745 N N . GLN A 1 97 ? -7.658 -1.476 0.423 1.00 95.38 97 GLN A N 1
ATOM 746 C CA . GLN A 1 97 ? -8.578 -1.643 -0.709 1.00 95.38 97 GLN A CA 1
ATOM 747 C C . GLN A 1 97 ? -7.991 -1.070 -2.010 1.00 95.38 97 GLN A C 1
ATOM 749 O O . GLN A 1 97 ? -8.035 -1.724 -3.050 1.00 95.38 97 GLN A O 1
ATOM 754 N N . GLN A 1 98 ? -7.369 0.113 -1.959 1.00 93.44 98 GLN A N 1
ATOM 755 C CA . GLN A 1 98 ? -6.675 0.690 -3.115 1.00 93.44 98 GLN A CA 1
ATOM 756 C C . GLN A 1 98 ? -5.526 -0.209 -3.585 1.00 93.44 98 GLN A C 1
ATOM 758 O O . GLN A 1 98 ? -5.362 -0.438 -4.783 1.00 93.44 98 GLN A O 1
ATOM 763 N N . ARG A 1 99 ? -4.752 -0.756 -2.643 1.00 92.19 99 ARG A N 1
ATOM 764 C CA . ARG A 1 99 ? -3.681 -1.703 -2.952 1.00 92.19 99 ARG A CA 1
ATOM 765 C C . ARG A 1 99 ? -4.216 -2.996 -3.578 1.00 92.19 99 ARG A C 1
ATOM 767 O O . ARG A 1 99 ? -3.626 -3.478 -4.537 1.00 92.19 99 ARG A O 1
ATOM 774 N N . LEU A 1 100 ? -5.323 -3.534 -3.066 1.00 91.81 100 LEU A N 1
ATOM 775 C CA . LEU A 1 100 ? -5.974 -4.727 -3.612 1.00 91.81 100 LEU A CA 1
ATOM 776 C C . LEU A 1 100 ? -6.408 -4.506 -5.068 1.00 91.81 100 LEU A C 1
ATOM 778 O O . LEU A 1 100 ? -6.172 -5.365 -5.912 1.00 91.81 100 LEU A O 1
ATOM 782 N N . LYS A 1 101 ? -6.971 -3.329 -5.373 1.00 89.00 101 LYS A N 1
ATOM 783 C CA . LYS A 1 101 ? -7.322 -2.937 -6.744 1.00 89.00 101 LYS A CA 1
ATOM 784 C C . LYS A 1 101 ? -6.096 -2.889 -7.664 1.00 89.00 101 LYS A C 1
ATOM 786 O O . LYS A 1 101 ? -6.180 -3.365 -8.790 1.00 89.00 101 LYS A O 1
ATOM 791 N N . GLY A 1 102 ? -4.970 -2.353 -7.184 1.00 85.94 102 GLY A N 1
ATOM 792 C CA . GLY A 1 102 ? -3.700 -2.361 -7.924 1.00 85.94 102 GLY A CA 1
ATOM 793 C C . GLY A 1 102 ? -3.266 -3.781 -8.299 1.00 85.94 102 GLY A C 1
ATOM 794 O O . GLY A 1 102 ? -3.139 -4.091 -9.480 1.00 85.94 102 GLY A O 1
ATOM 795 N N . LEU A 1 103 ? -3.189 -4.674 -7.305 1.00 86.50 103 LEU A N 1
ATOM 796 C CA . LEU A 1 103 ? -2.794 -6.073 -7.515 1.00 86.50 103 LEU A CA 1
ATOM 797 C C . LEU A 1 103 ? -3.721 -6.819 -8.486 1.00 86.50 103 LEU A C 1
ATOM 799 O O . LEU A 1 103 ? -3.250 -7.587 -9.325 1.00 86.50 103 LEU A O 1
ATOM 803 N N . ALA A 1 104 ? -5.034 -6.587 -8.400 1.00 81.81 104 ALA A N 1
ATOM 804 C CA . ALA A 1 104 ? -6.004 -7.182 -9.317 1.00 81.81 104 ALA A CA 1
ATOM 805 C C . ALA A 1 104 ? -5.790 -6.702 -10.764 1.00 81.81 104 ALA A C 1
ATOM 807 O O . ALA A 1 104 ? -5.756 -7.513 -11.689 1.00 81.81 104 ALA A O 1
ATOM 808 N N . ASN A 1 105 ? -5.572 -5.396 -10.955 1.00 79.81 105 ASN A N 1
ATOM 809 C CA . ASN A 1 105 ? -5.273 -4.822 -12.267 1.00 79.81 105 ASN A CA 1
ATOM 810 C C . ASN A 1 105 ? -3.959 -5.364 -12.848 1.00 79.81 105 ASN A C 1
ATOM 812 O O . ASN A 1 105 ? -3.857 -5.568 -14.054 1.00 79.81 105 ASN A O 1
ATOM 816 N N . GLU A 1 106 ? -2.944 -5.579 -12.011 1.00 79.62 106 GLU A N 1
ATOM 817 C CA . GLU A 1 106 ? -1.657 -6.146 -12.422 1.00 79.62 106 GLU A CA 1
ATOM 818 C C . GLU A 1 106 ? -1.764 -7.625 -12.811 1.00 79.62 106 GLU A C 1
ATOM 820 O O . GLU A 1 106 ? -1.201 -8.022 -13.832 1.00 79.62 106 GLU A O 1
ATOM 825 N N . SER A 1 107 ? -2.528 -8.416 -12.056 1.00 75.12 107 SER A N 1
ATOM 826 C CA . SER A 1 107 ? -2.709 -9.853 -12.308 1.00 75.12 107 SER A CA 1
ATOM 827 C C . SER A 1 107 ? -3.437 -10.133 -13.628 1.00 75.12 107 SER A C 1
ATOM 829 O O . SER A 1 107 ? -3.134 -11.110 -14.304 1.00 75.12 107 SER A O 1
ATOM 831 N N . GLY A 1 108 ? -4.364 -9.258 -14.034 1.00 75.06 108 GLY A N 1
ATOM 832 C CA . GLY A 1 108 ? -5.098 -9.393 -15.298 1.00 75.06 108 GLY A CA 1
ATOM 833 C C . GLY A 1 108 ? -4.303 -9.016 -16.555 1.00 75.06 108 GLY A C 1
ATOM 834 O O . GLY A 1 108 ? -4.813 -9.163 -17.663 1.00 75.06 108 GLY A O 1
ATOM 835 N N . ARG A 1 109 ? -3.074 -8.499 -16.424 1.00 82.25 109 ARG A N 1
ATOM 836 C CA . ARG A 1 109 ? -2.282 -8.015 -17.564 1.00 82.25 109 ARG A CA 1
ATOM 837 C C . ARG A 1 109 ? -1.262 -9.051 -18.012 1.00 82.25 109 ARG A C 1
ATOM 839 O O . ARG A 1 109 ? -0.336 -9.374 -17.264 1.00 82.25 109 ARG A O 1
ATOM 846 N N . ALA A 1 110 ? -1.370 -9.464 -19.271 1.00 86.38 110 ALA A N 1
ATOM 847 C CA . ALA A 1 110 ? -0.366 -10.288 -19.934 1.00 86.38 110 ALA A CA 1
ATOM 848 C C . ALA A 1 110 ? 0.996 -9.579 -20.018 1.00 86.38 110 ALA A C 1
ATOM 850 O O . ALA A 1 110 ? 1.082 -8.350 -19.922 1.00 86.38 110 ALA A O 1
ATOM 851 N N . SER A 1 111 ? 2.056 -10.369 -20.195 1.00 91.44 111 SER A N 1
ATOM 852 C CA . SER A 1 111 ? 3.377 -9.826 -20.491 1.00 91.44 111 SER A CA 1
ATOM 853 C C . SER A 1 111 ? 3.384 -9.170 -21.872 1.00 91.44 111 SER A C 1
ATOM 855 O O . SER A 1 111 ? 2.797 -9.707 -22.811 1.00 91.44 111 SER A O 1
ATOM 857 N N . VAL A 1 112 ? 4.066 -8.036 -22.019 1.00 94.50 112 VAL A N 1
ATOM 858 C CA . VAL A 1 112 ? 4.219 -7.361 -23.315 1.00 94.50 112 VAL A CA 1
ATOM 859 C C . VAL A 1 112 ? 5.623 -6.797 -23.480 1.00 94.50 112 VAL A C 1
ATOM 861 O O . VAL A 1 112 ? 6.204 -6.260 -22.538 1.00 94.50 112 VAL A O 1
ATOM 864 N N . THR A 1 113 ? 6.145 -6.883 -24.699 1.00 96.69 113 THR A N 1
ATOM 865 C CA . THR A 1 113 ? 7.420 -6.288 -25.100 1.00 96.69 113 THR A CA 1
ATOM 866 C C . THR A 1 113 ? 7.166 -5.232 -26.163 1.00 96.69 113 THR A C 1
ATOM 868 O O . THR A 1 113 ? 6.509 -5.506 -27.164 1.00 96.69 113 THR A O 1
ATOM 871 N N . LEU A 1 114 ? 7.684 -4.025 -25.947 1.00 96.56 114 LEU A N 1
ATOM 872 C CA . LEU A 1 114 ? 7.490 -2.872 -26.818 1.00 96.56 114 LEU A CA 1
ATOM 873 C C . LEU A 1 114 ? 8.847 -2.298 -27.243 1.00 96.56 114 LEU A C 1
ATOM 875 O O . LEU A 1 114 ? 9.675 -2.009 -26.374 1.00 96.56 114 LEU A O 1
ATOM 879 N N . PRO A 1 115 ? 9.099 -2.112 -28.548 1.00 97.06 115 PRO A N 1
ATOM 880 C CA . PRO A 1 115 ? 10.304 -1.439 -29.017 1.00 97.06 115 PRO A CA 1
ATOM 881 C C . PRO A 1 115 ? 10.217 0.079 -28.790 1.00 97.06 115 PRO A C 1
ATOM 883 O O . PRO A 1 115 ? 9.132 0.661 -28.789 1.00 97.06 115 PRO A O 1
ATOM 886 N N . PHE A 1 116 ? 11.370 0.730 -28.641 1.00 96.06 116 PHE A N 1
ATOM 887 C CA . PHE A 1 116 ? 11.512 2.186 -28.701 1.00 96.06 116 PHE A CA 1
ATOM 888 C C . PHE A 1 116 ? 12.840 2.567 -29.368 1.00 96.06 116 PHE A C 1
ATOM 890 O O . PHE A 1 116 ? 13.691 1.717 -29.626 1.00 96.06 116 PHE A O 1
ATOM 897 N N . ALA A 1 117 ? 13.038 3.854 -29.661 1.00 93.88 117 ALA A N 1
ATOM 898 C CA . ALA A 1 117 ? 14.294 4.323 -30.239 1.00 93.88 117 ALA A CA 1
ATOM 899 C C . ALA A 1 117 ? 15.473 4.084 -29.271 1.00 93.88 117 ALA A C 1
ATOM 901 O O . ALA A 1 117 ? 15.597 4.763 -28.251 1.00 93.88 117 ALA A O 1
ATOM 902 N N . GLY A 1 118 ? 16.341 3.125 -29.602 1.00 93.25 118 GLY A N 1
ATOM 903 C CA . GLY A 1 118 ? 17.513 2.760 -28.800 1.00 93.25 118 GLY A CA 1
ATOM 904 C C . GLY A 1 118 ? 17.279 1.649 -27.771 1.00 93.25 118 GLY A C 1
ATOM 905 O O . GLY A 1 118 ? 18.068 1.542 -26.824 1.00 93.25 118 GLY A O 1
ATOM 906 N N . GLY A 1 119 ? 16.212 0.852 -27.915 1.00 96.62 119 GLY A N 1
ATOM 907 C CA . GLY A 1 119 ? 16.044 -0.381 -27.151 1.00 96.62 119 GLY A CA 1
ATOM 908 C C . GLY A 1 119 ? 14.620 -0.940 -27.113 1.00 96.62 119 GLY A C 1
ATOM 909 O O . GLY A 1 119 ? 13.811 -0.751 -28.022 1.00 96.62 119 GLY A O 1
ATOM 91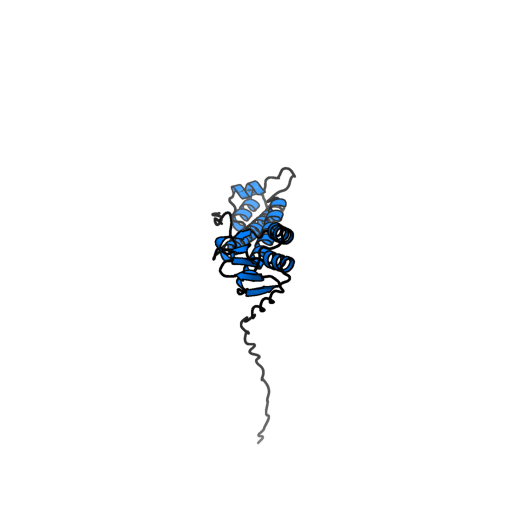0 N N . ARG A 1 120 ? 14.296 -1.652 -26.027 1.00 97.50 120 ARG A N 1
ATOM 911 C CA . ARG A 1 120 ? 12.955 -2.211 -25.779 1.00 97.50 120 ARG A CA 1
ATOM 912 C C . ARG A 1 120 ? 12.562 -2.168 -24.307 1.00 97.50 120 ARG A C 1
ATOM 914 O O . ARG A 1 120 ? 13.413 -2.223 -23.420 1.00 97.50 120 ARG A O 1
ATOM 921 N N . VAL A 1 121 ? 11.263 -2.117 -24.048 1.00 97.50 121 VAL A N 1
ATOM 922 C CA . VAL A 1 121 ? 10.678 -2.241 -22.712 1.00 97.50 121 VAL A CA 1
ATOM 923 C C . VAL A 1 121 ? 9.881 -3.535 -22.631 1.00 97.50 121 VAL A C 1
ATOM 925 O O . VAL A 1 121 ? 9.121 -3.856 -23.536 1.00 97.50 121 VAL A O 1
ATOM 928 N N . GLU A 1 122 ? 10.033 -4.264 -21.535 1.00 96.81 122 GLU A N 1
ATOM 929 C CA . GLU A 1 122 ? 9.281 -5.477 -21.230 1.00 96.81 122 GLU A CA 1
ATOM 930 C C . GLU A 1 122 ? 8.465 -5.249 -19.956 1.00 96.81 122 GLU A C 1
ATOM 932 O O . GLU A 1 122 ? 9.019 -4.935 -18.904 1.00 96.81 122 GLU A O 1
ATOM 937 N N . ASP A 1 123 ? 7.149 -5.415 -20.033 1.00 94.81 123 ASP A N 1
ATOM 938 C CA . ASP A 1 123 ? 6.292 -5.624 -18.869 1.00 94.81 123 ASP A CA 1
ATOM 939 C C . ASP A 1 123 ? 6.140 -7.132 -18.674 1.00 94.81 123 ASP A C 1
ATOM 941 O O . ASP A 1 123 ? 5.420 -7.783 -19.424 1.00 94.81 123 ASP A O 1
ATOM 945 N N . ASN A 1 124 ? 6.874 -7.703 -17.720 1.00 92.25 124 ASN A N 1
ATOM 946 C CA . ASN A 1 124 ? 6.928 -9.139 -17.476 1.00 92.25 124 ASN A CA 1
ATOM 947 C C . ASN A 1 124 ? 6.054 -9.499 -16.264 1.00 92.25 124 ASN A C 1
ATOM 949 O O . ASN A 1 124 ? 6.385 -9.169 -15.118 1.00 92.25 124 ASN A O 1
ATOM 953 N N . ALA A 1 125 ? 4.937 -10.178 -16.536 1.00 88.75 125 ALA A N 1
ATOM 954 C CA . ALA A 1 125 ? 3.979 -10.622 -15.532 1.00 88.75 125 ALA A CA 1
ATOM 955 C C . ALA A 1 125 ? 4.556 -11.698 -14.605 1.00 88.75 125 ALA A C 1
ATOM 957 O O . ALA A 1 125 ? 4.441 -11.579 -13.390 1.00 88.75 125 ALA A O 1
ATOM 958 N N . GLU A 1 126 ? 5.228 -12.697 -15.176 1.00 86.75 126 GLU A N 1
ATOM 959 C CA . GLU A 1 126 ? 5.782 -13.849 -14.458 1.00 86.75 126 GLU A CA 1
ATOM 960 C C . GLU A 1 126 ? 6.852 -13.430 -13.443 1.00 86.75 126 GLU A C 1
ATOM 962 O O . GLU A 1 126 ? 6.789 -13.782 -12.271 1.00 86.75 126 GLU A O 1
ATOM 967 N N . ALA A 1 127 ? 7.798 -12.593 -13.865 1.00 89.44 127 ALA A N 1
ATOM 968 C CA . ALA A 1 127 ? 8.830 -12.059 -12.985 1.00 89.44 127 ALA A CA 1
ATOM 969 C C . ALA A 1 127 ? 8.331 -10.891 -12.116 1.00 89.44 127 ALA A C 1
ATOM 971 O O . ALA A 1 127 ? 9.087 -10.393 -11.280 1.00 89.44 127 ALA A O 1
ATOM 972 N N . CYS A 1 128 ? 7.108 -10.394 -12.341 1.00 91.69 128 CYS A N 1
ATOM 973 C CA . CYS A 1 128 ? 6.581 -9.172 -11.730 1.00 91.69 128 CYS A CA 1
ATOM 974 C C . CYS A 1 128 ? 7.555 -7.983 -11.866 1.00 91.69 128 CYS A C 1
ATOM 976 O O . CYS A 1 128 ? 7.841 -7.260 -10.901 1.00 91.69 128 CYS A O 1
ATOM 978 N N . ARG A 1 129 ? 8.098 -7.767 -13.072 1.00 95.06 129 ARG A N 1
ATOM 979 C CA . ARG A 1 129 ? 9.068 -6.695 -13.362 1.00 95.06 129 ARG A CA 1
ATOM 980 C C . ARG A 1 129 ? 8.709 -5.924 -14.622 1.00 95.06 129 ARG A C 1
ATOM 982 O O . ARG A 1 129 ? 8.377 -6.522 -15.636 1.00 95.06 129 ARG A O 1
ATOM 989 N N . VAL A 1 130 ? 8.906 -4.608 -14.578 1.00 96.38 130 VAL A N 1
ATOM 990 C CA . VAL A 1 130 ? 9.091 -3.803 -15.793 1.00 96.38 130 VAL A CA 1
ATOM 991 C C . VAL A 1 130 ? 10.589 -3.662 -16.026 1.00 96.38 130 VAL A C 1
ATOM 993 O O . VAL A 1 130 ? 11.311 -3.234 -15.119 1.00 96.38 130 VAL A O 1
ATOM 996 N N . ARG A 1 131 ? 11.053 -4.030 -17.219 1.00 97.69 131 ARG A N 1
ATOM 997 C CA . ARG A 1 131 ? 12.460 -4.019 -17.626 1.00 97.69 131 ARG A CA 1
ATOM 998 C C . ARG A 1 131 ? 12.655 -3.111 -18.832 1.00 97.69 131 ARG A C 1
ATOM 1000 O O . ARG A 1 131 ? 11.843 -3.114 -19.746 1.00 97.69 131 ARG A O 1
ATOM 1007 N N . ILE A 1 132 ? 13.738 -2.350 -18.839 1.00 98.06 132 ILE A N 1
ATOM 1008 C CA . ILE A 1 132 ? 14.146 -1.472 -19.933 1.00 98.06 132 ILE A CA 1
ATOM 1009 C C . ILE A 1 132 ? 15.530 -1.927 -20.385 1.00 98.06 132 ILE A C 1
ATOM 1011 O O . ILE A 1 132 ? 16.497 -1.891 -19.617 1.00 98.06 132 ILE A O 1
ATOM 1015 N N . TYR A 1 133 ? 15.601 -2.364 -21.632 1.00 98.12 133 TYR A N 1
ATOM 1016 C CA . TYR A 1 133 ? 16.819 -2.748 -22.324 1.00 98.12 133 TYR A CA 1
ATOM 1017 C C . TYR A 1 133 ? 17.218 -1.604 -23.248 1.00 98.12 133 TYR A C 1
ATOM 1019 O O . TYR A 1 133 ? 16.366 -1.061 -23.950 1.00 98.12 133 TYR A O 1
ATOM 1027 N N . HIS A 1 134 ? 18.501 -1.257 -23.249 1.00 97.00 134 HIS A N 1
ATOM 1028 C CA . HIS A 1 134 ? 19.077 -0.314 -24.202 1.00 97.00 134 HIS A CA 1
ATOM 1029 C C . HIS A 1 134 ? 20.081 -1.048 -25.088 1.00 97.00 134 HIS A C 1
ATOM 1031 O O . HIS A 1 134 ? 20.860 -1.850 -24.574 1.00 97.00 134 HIS A O 1
ATOM 1037 N N . ASP A 1 135 ? 20.080 -0.753 -26.387 1.00 95.81 135 ASP A N 1
ATOM 1038 C CA . ASP A 1 135 ? 20.992 -1.395 -27.349 1.00 95.81 135 ASP A CA 1
ATOM 1039 C C . ASP A 1 135 ? 22.446 -0.960 -27.123 1.00 95.81 135 ASP A C 1
ATOM 1041 O O . ASP A 1 135 ? 23.389 -1.733 -27.283 1.00 95.81 135 ASP A O 1
ATOM 1045 N N . VAL A 1 136 ? 22.619 0.293 -26.698 1.00 95.00 136 VAL A N 1
ATOM 1046 C CA . VAL A 1 136 ? 23.898 0.889 -26.306 1.00 95.00 136 VAL A CA 1
ATOM 1047 C C . VAL A 1 136 ? 23.782 1.511 -24.922 1.00 95.00 136 VAL A C 1
ATOM 1049 O O . VAL A 1 136 ? 22.686 1.783 -24.430 1.00 95.00 136 VAL A O 1
ATOM 1052 N N . LYS A 1 137 ? 24.921 1.771 -24.273 1.00 94.75 137 LYS A N 1
ATOM 1053 C CA . LYS A 1 137 ? 24.933 2.414 -22.955 1.00 94.75 137 LYS A CA 1
ATOM 1054 C C . LYS A 1 137 ? 24.171 3.754 -23.012 1.00 94.75 137 LYS A C 1
ATOM 1056 O O . LYS A 1 137 ? 24.580 4.636 -23.768 1.00 94.75 137 LYS A O 1
ATOM 1061 N N . PRO A 1 138 ? 23.108 3.938 -22.205 1.00 94.75 138 PRO A N 1
ATO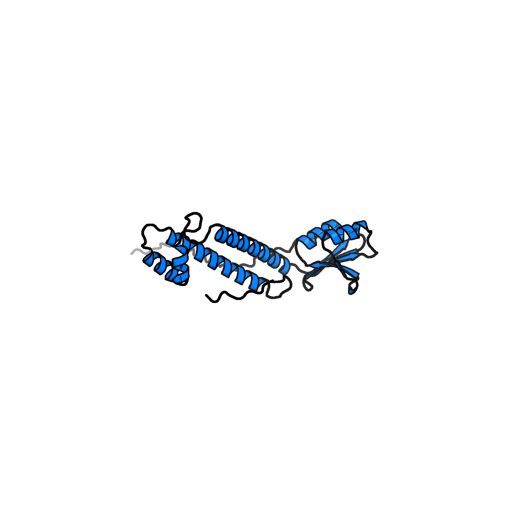M 1062 C CA . PRO A 1 138 ? 22.326 5.168 -22.223 1.00 94.75 138 PRO A CA 1
ATOM 1063 C C . PRO A 1 138 ? 23.141 6.358 -21.703 1.00 94.75 138 PRO A C 1
ATOM 1065 O O . PRO A 1 138 ? 24.087 6.199 -20.924 1.00 94.75 138 PRO A O 1
ATOM 1068 N N . SER A 1 139 ? 22.749 7.566 -22.114 1.00 96.06 139 SER A N 1
ATOM 1069 C CA . SER A 1 139 ? 23.400 8.804 -21.678 1.00 96.06 139 SER A CA 1
ATOM 1070 C C . SER A 1 139 ? 23.321 8.990 -20.151 1.00 96.06 139 SER A C 1
ATOM 1072 O O . SER A 1 139 ? 22.375 8.499 -19.522 1.00 96.06 139 SER A O 1
ATOM 1074 N N . PRO A 1 140 ? 24.258 9.734 -19.527 1.00 96.69 140 PRO A N 1
ATOM 1075 C CA . PRO A 1 140 ? 24.211 10.022 -18.090 1.00 96.69 140 PRO A CA 1
ATOM 1076 C C . PRO A 1 140 ? 22.883 10.638 -17.629 1.00 96.69 140 PRO A C 1
ATOM 1078 O O . PRO A 1 140 ? 22.388 10.298 -16.557 1.00 96.69 140 PRO A O 1
ATOM 1081 N N . GLU A 1 141 ? 22.267 11.483 -18.460 1.00 96.69 141 GLU A N 1
ATOM 1082 C CA . GLU A 1 141 ? 20.949 12.071 -18.196 1.00 96.69 141 GLU A CA 1
ATOM 1083 C C . GLU A 1 141 ? 19.848 11.000 -18.125 1.00 96.69 141 GLU A C 1
ATOM 1085 O O . GLU A 1 141 ? 19.050 10.974 -17.186 1.00 96.69 141 GLU A O 1
ATOM 1090 N N . THR A 1 142 ? 19.829 10.069 -19.083 1.00 95.50 142 THR A N 1
ATOM 1091 C CA . THR A 1 142 ? 18.860 8.962 -19.117 1.00 95.50 142 THR A CA 1
ATOM 1092 C C . THR A 1 142 ? 19.055 8.027 -17.925 1.00 95.50 142 THR A C 1
ATOM 1094 O O . THR A 1 142 ? 18.084 7.632 -17.281 1.00 95.50 142 THR A O 1
ATOM 1097 N N . ILE A 1 143 ? 20.311 7.735 -17.565 1.00 97.00 143 ILE A N 1
ATOM 1098 C CA . ILE A 1 143 ? 20.655 6.982 -16.349 1.00 97.00 143 ILE A CA 1
ATOM 1099 C C . ILE A 1 143 ? 20.132 7.701 -15.098 1.00 97.00 143 ILE A C 1
ATOM 1101 O O . ILE A 1 143 ? 19.595 7.053 -14.198 1.00 97.00 143 ILE A O 1
ATOM 1105 N N . GLY A 1 144 ? 20.258 9.030 -15.041 1.00 97.50 144 GLY A N 1
ATOM 1106 C CA . GLY A 1 144 ? 19.684 9.853 -13.978 1.00 97.50 144 GLY A CA 1
ATOM 1107 C C . GLY A 1 144 ? 18.172 9.659 -13.862 1.00 97.50 144 GLY A C 1
ATOM 1108 O O . GLY A 1 144 ? 17.685 9.301 -12.791 1.00 97.50 144 GLY A O 1
ATOM 1109 N N . LYS A 1 145 ? 17.439 9.784 -14.978 1.00 97.06 145 LYS A N 1
ATOM 1110 C C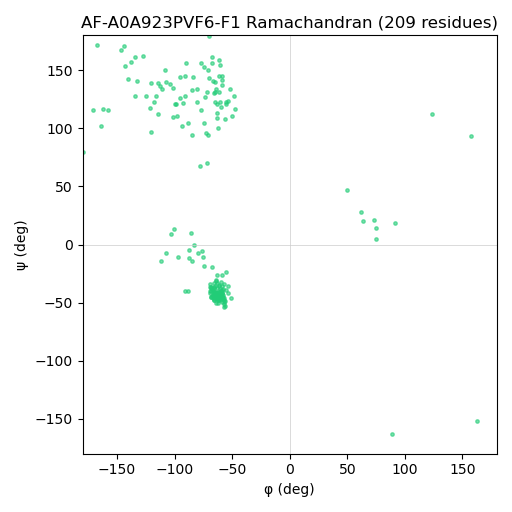A . LYS A 1 145 ? 15.979 9.573 -15.026 1.00 97.06 145 LYS A CA 1
ATOM 1111 C C . LYS A 1 145 ? 15.582 8.170 -14.562 1.00 97.06 145 LYS A C 1
ATOM 1113 O O . LYS A 1 145 ? 14.666 8.036 -13.752 1.00 97.06 145 LYS A O 1
ATOM 1118 N N . LEU A 1 146 ? 16.286 7.133 -15.020 1.00 97.62 146 LEU A N 1
ATOM 1119 C CA . LEU A 1 146 ? 16.057 5.743 -14.606 1.00 97.62 146 LEU A CA 1
ATOM 1120 C C . LEU A 1 146 ? 16.167 5.588 -13.084 1.00 97.62 146 LEU A C 1
ATOM 1122 O O . LEU A 1 146 ? 15.247 5.062 -12.454 1.00 97.62 146 LEU A O 1
ATOM 1126 N N . LYS A 1 147 ? 17.237 6.116 -12.479 1.00 97.31 147 LYS A N 1
ATOM 1127 C CA . LYS A 1 147 ? 17.444 6.077 -11.023 1.00 97.31 147 LYS A CA 1
ATOM 1128 C C . LYS A 1 147 ? 16.385 6.872 -10.258 1.00 97.31 147 LYS A C 1
ATOM 1130 O O . LYS A 1 147 ? 15.840 6.355 -9.288 1.00 97.31 147 LYS A O 1
ATOM 1135 N N . THR A 1 148 ? 16.050 8.087 -10.701 1.00 97.12 148 THR A N 1
ATOM 1136 C CA . THR A 1 148 ? 14.996 8.916 -10.086 1.00 97.12 148 THR A CA 1
ATOM 1137 C C . THR A 1 148 ? 13.641 8.212 -10.101 1.00 97.12 148 THR A C 1
ATOM 1139 O O . THR A 1 148 ? 12.871 8.311 -9.150 1.00 97.12 148 THR A O 1
ATOM 1142 N N . HIS A 1 149 ? 13.362 7.445 -11.153 1.00 96.75 149 HIS A N 1
ATOM 1143 C CA . HIS A 1 149 ? 12.156 6.636 -11.265 1.00 96.75 149 HIS A CA 1
ATOM 1144 C C . HIS A 1 149 ? 12.265 5.242 -10.616 1.00 96.75 149 HIS A C 1
ATOM 1146 O O . HIS A 1 149 ? 11.361 4.419 -10.780 1.00 96.75 149 HIS A O 1
ATOM 1152 N N . GLY A 1 150 ? 13.330 4.965 -9.860 1.00 96.56 150 GLY A N 1
ATOM 1153 C CA . GLY A 1 150 ? 13.489 3.729 -9.092 1.00 96.56 150 GLY A CA 1
ATOM 1154 C C . GLY A 1 150 ? 13.792 2.489 -9.933 1.00 96.56 150 GLY A C 1
ATOM 1155 O O . GLY A 1 150 ? 13.534 1.376 -9.484 1.00 96.56 150 GLY A O 1
ATOM 1156 N N . PHE A 1 151 ? 14.300 2.655 -11.157 1.00 97.88 151 PHE A N 1
ATOM 1157 C CA . PHE A 1 151 ? 14.862 1.543 -11.914 1.00 97.88 151 PHE A CA 1
ATOM 1158 C C . PHE A 1 151 ? 16.285 1.248 -11.440 1.00 97.88 151 PHE A C 1
ATOM 1160 O O . PHE A 1 151 ? 17.123 2.145 -11.321 1.00 97.88 151 PHE A O 1
ATOM 1167 N N . HIS A 1 152 ? 16.574 -0.032 -11.233 1.00 97.88 152 HIS A N 1
ATOM 1168 C CA . HIS A 1 152 ? 17.880 -0.516 -10.806 1.00 97.88 152 HIS A CA 1
ATOM 1169 C C . HIS A 1 152 ? 18.552 -1.306 -11.927 1.00 97.88 152 HIS A C 1
ATOM 1171 O O . HIS A 1 152 ? 17.930 -2.159 -12.566 1.00 97.88 152 HIS A O 1
ATOM 1177 N N . TRP A 1 153 ? 19.835 -1.024 -12.160 1.00 97.81 153 TRP A N 1
ATOM 1178 C CA . TRP A 1 153 ? 20.646 -1.774 -13.112 1.00 97.81 153 TRP A CA 1
ATOM 1179 C C . TRP A 1 153 ? 20.814 -3.220 -12.645 1.00 97.81 153 TRP A C 1
ATOM 1181 O O . TRP A 1 153 ? 21.160 -3.469 -11.492 1.00 97.81 153 TRP A O 1
ATOM 1191 N N . THR A 1 154 ? 20.574 -4.168 -13.546 1.00 96.81 154 THR A N 1
ATOM 1192 C CA . THR A 1 154 ? 20.735 -5.604 -13.313 1.00 96.81 154 THR A CA 1
ATOM 1193 C C . THR A 1 154 ? 21.755 -6.153 -14.309 1.00 96.81 154 THR A C 1
ATOM 1195 O O . THR A 1 154 ? 21.382 -6.457 -15.443 1.00 96.81 154 THR A O 1
ATOM 1198 N N . PRO A 1 155 ? 23.037 -6.290 -13.911 1.00 95.44 155 PRO A N 1
ATOM 1199 C CA . PRO A 1 155 ? 24.110 -6.710 -14.812 1.00 95.44 155 PRO A CA 1
ATOM 1200 C C . PRO A 1 155 ? 23.865 -8.074 -15.461 1.00 95.44 155 PRO A C 1
ATOM 1202 O O . PRO A 1 155 ? 24.135 -8.236 -16.643 1.00 95.44 155 PRO A O 1
ATOM 1205 N N . SER A 1 156 ? 23.302 -9.029 -14.712 1.00 96.56 156 SER A N 1
ATOM 1206 C CA . SER A 1 156 ? 23.032 -10.392 -15.191 1.00 96.56 156 SER A CA 1
ATOM 1207 C C . SER A 1 156 ? 22.029 -10.455 -16.342 1.00 96.56 156 SER A C 1
ATOM 1209 O O . SER A 1 156 ? 22.071 -11.389 -17.133 1.00 96.56 156 SER A O 1
ATOM 1211 N N . LEU A 1 157 ? 21.134 -9.469 -16.437 1.00 94.94 157 LEU A N 1
ATOM 1212 C CA . LEU A 1 157 ? 20.134 -9.368 -17.502 1.00 94.94 157 LEU A CA 1
ATOM 1213 C C . LEU A 1 157 ? 20.456 -8.255 -18.506 1.00 94.94 157 LEU A C 1
ATOM 1215 O O . LEU A 1 157 ? 19.753 -8.125 -19.501 1.00 94.94 157 LEU A O 1
ATOM 1219 N N . GLY A 1 158 ? 21.468 -7.424 -18.241 1.00 96.19 158 GLY A N 1
ATOM 1220 C CA . GLY A 1 158 ? 21.798 -6.271 -19.077 1.00 96.19 158 GLY A CA 1
ATOM 1221 C C . GLY A 1 158 ? 20.682 -5.221 -19.164 1.00 96.19 158 GLY A C 1
ATOM 1222 O O . GLY A 1 158 ? 20.573 -4.533 -20.175 1.00 96.19 158 GLY A O 1
ATOM 1223 N N . CYS A 1 159 ? 19.834 -5.095 -18.136 1.00 97.56 159 CYS A N 1
ATOM 1224 C CA . CYS A 1 159 ? 18.669 -4.208 -18.168 1.00 97.56 159 CYS A CA 1
ATOM 1225 C C . CYS A 1 159 ? 18.502 -3.372 -16.900 1.00 97.56 159 CYS A C 1
ATOM 1227 O O . CYS A 1 159 ? 18.969 -3.723 -15.814 1.00 97.56 159 CYS A O 1
ATOM 1229 N N . TRP A 1 160 ? 17.731 -2.299 -17.020 1.00 98.06 160 TRP A N 1
ATOM 1230 C CA . TRP A 1 160 ? 17.195 -1.549 -15.891 1.00 98.06 160 TRP A CA 1
ATOM 1231 C C . TRP A 1 160 ? 15.829 -2.109 -15.517 1.00 98.06 160 TRP A C 1
ATOM 1233 O O . TRP A 1 160 ? 14.967 -2.209 -16.380 1.00 98.06 160 TRP A O 1
ATOM 1243 N N . GLN A 1 161 ? 15.591 -2.464 -14.255 1.00 97.56 161 GLN A N 1
ATOM 1244 C CA . GLN A 1 161 ? 14.300 -3.028 -13.850 1.00 97.56 161 GLN A CA 1
ATOM 1245 C C . GLN A 1 161 ? 13.775 -2.481 -12.527 1.00 97.56 161 GLN A C 1
ATOM 1247 O O . GLN A 1 161 ? 14.537 -2.025 -11.674 1.00 97.56 161 GLN A O 1
ATOM 1252 N N . ARG A 1 162 ? 12.456 -2.572 -12.351 1.00 96.56 162 ARG A N 1
ATOM 1253 C CA . ARG A 1 162 ? 11.757 -2.355 -11.077 1.00 96.56 162 ARG A CA 1
ATOM 1254 C C . ARG A 1 162 ? 10.530 -3.253 -10.969 1.00 96.56 162 ARG A C 1
ATOM 1256 O O . ARG A 1 162 ? 10.090 -3.834 -11.962 1.00 96.56 162 ARG A O 1
ATOM 1263 N N . LEU A 1 163 ? 9.972 -3.341 -9.763 1.00 93.81 163 LEU A N 1
ATOM 1264 C CA . LEU A 1 163 ? 8.706 -4.023 -9.490 1.00 93.81 163 LEU A CA 1
ATOM 1265 C C . LEU A 1 163 ? 7.595 -3.540 -10.430 1.00 93.81 163 LEU A C 1
ATOM 1267 O O . LEU A 1 163 ? 7.417 -2.331 -10.620 1.00 93.81 163 LEU A O 1
ATOM 1271 N N . ARG A 1 164 ? 6.853 -4.501 -10.984 1.00 92.44 164 ARG A N 1
ATOM 1272 C CA . ARG A 1 164 ? 5.684 -4.263 -11.831 1.00 92.44 164 ARG A CA 1
ATOM 1273 C C . ARG A 1 164 ? 4.571 -3.601 -11.019 1.00 92.44 164 ARG A C 1
ATOM 1275 O O . ARG A 1 164 ? 4.162 -4.117 -9.987 1.00 92.44 164 ARG A O 1
ATOM 1282 N N . ASN A 1 165 ? 4.131 -2.433 -11.478 1.00 90.44 165 ASN A N 1
ATOM 1283 C CA . ASN A 1 165 ? 2.951 -1.694 -11.019 1.00 90.44 165 ASN A CA 1
ATOM 1284 C C . ASN A 1 165 ? 2.640 -0.564 -12.016 1.00 90.44 165 ASN A C 1
ATOM 1286 O O . ASN A 1 165 ? 3.456 -0.265 -12.894 1.00 90.44 165 ASN A O 1
ATOM 1290 N N . ASP A 1 166 ? 1.497 0.109 -11.864 1.00 89.62 166 ASP A N 1
ATOM 1291 C CA . ASP A 1 166 ? 1.098 1.228 -12.740 1.00 89.62 166 ASP A CA 1
ATOM 1292 C C . ASP A 1 166 ? 2.158 2.347 -12.806 1.00 89.62 166 ASP A C 1
ATOM 1294 O O . ASP A 1 166 ? 2.464 2.876 -13.877 1.00 89.62 166 ASP A O 1
ATOM 1298 N N . SER A 1 167 ? 2.793 2.663 -11.671 1.00 92.31 167 SER A N 1
ATOM 1299 C CA . SER A 1 167 ? 3.869 3.662 -11.597 1.00 92.31 167 SER A CA 1
ATOM 1300 C C . SER A 1 167 ? 5.102 3.260 -12.419 1.00 92.31 167 SER A C 1
ATOM 1302 O O . SER A 1 167 ? 5.768 4.132 -12.978 1.00 92.31 167 SER A O 1
ATOM 1304 N N . ALA A 1 168 ? 5.402 1.963 -12.528 1.00 93.88 168 ALA A N 1
ATOM 1305 C CA . ALA A 1 168 ? 6.512 1.458 -13.328 1.00 93.88 168 ALA A CA 1
ATOM 1306 C C . ALA A 1 168 ? 6.262 1.656 -14.827 1.00 93.88 168 ALA A C 1
ATOM 1308 O O . ALA A 1 168 ? 7.146 2.147 -15.526 1.00 93.88 168 ALA A O 1
ATOM 1309 N N . ARG A 1 169 ? 5.047 1.344 -15.305 1.00 93.56 169 ARG A N 1
ATOM 1310 C CA . ARG A 1 169 ? 4.632 1.593 -16.697 1.00 93.56 169 ARG A CA 1
ATOM 1311 C C . ARG A 1 169 ? 4.637 3.082 -17.025 1.00 93.56 169 ARG A C 1
ATOM 1313 O O . ARG A 1 169 ? 5.197 3.471 -18.045 1.00 93.56 169 ARG A O 1
ATOM 1320 N N . TYR A 1 170 ? 4.096 3.914 -16.133 1.00 94.75 170 TYR A N 1
ATOM 1321 C CA . TYR A 1 170 ? 4.143 5.371 -16.277 1.00 94.75 170 TYR A CA 1
ATOM 1322 C C . TYR A 1 170 ? 5.584 5.881 -16.402 1.00 94.75 170 TYR A C 1
ATOM 1324 O O . TYR A 1 170 ? 5.910 6.619 -17.329 1.00 94.75 170 TYR A O 1
ATOM 1332 N N . ALA A 1 171 ? 6.470 5.457 -15.500 1.00 96.69 171 ALA A N 1
ATOM 1333 C CA . ALA A 1 171 ? 7.868 5.861 -15.532 1.00 96.69 171 ALA A CA 1
ATOM 1334 C C . ALA A 1 171 ? 8.587 5.383 -16.802 1.00 96.69 171 ALA A C 1
ATOM 1336 O O . ALA A 1 171 ? 9.316 6.154 -17.421 1.00 96.69 171 ALA A O 1
ATOM 1337 N N . ALA A 1 172 ? 8.348 4.143 -17.228 1.00 96.81 172 ALA A N 1
ATOM 1338 C CA . ALA A 1 172 ? 8.885 3.625 -18.479 1.00 96.81 172 ALA A CA 1
ATOM 1339 C C . ALA A 1 172 ? 8.414 4.452 -19.685 1.00 96.81 172 ALA A C 1
ATOM 1341 O O . ALA A 1 172 ? 9.252 4.845 -20.492 1.00 96.81 172 ALA A O 1
ATOM 1342 N N . THR A 1 173 ? 7.130 4.817 -19.768 1.00 96.31 173 THR A N 1
ATOM 1343 C CA . THR A 1 173 ? 6.616 5.731 -20.805 1.00 96.31 173 THR A CA 1
ATOM 1344 C C . THR A 1 173 ? 7.309 7.092 -20.758 1.00 96.31 173 THR A C 1
ATOM 1346 O O . THR A 1 173 ? 7.694 7.612 -21.799 1.00 96.31 173 THR A O 1
ATOM 1349 N N . ARG A 1 174 ? 7.543 7.665 -19.570 1.00 96.31 174 ARG A N 1
ATOM 1350 C CA . ARG A 1 174 ? 8.248 8.955 -19.432 1.00 96.31 174 ARG A CA 1
ATOM 1351 C C . ARG A 1 174 ? 9.701 8.913 -19.906 1.00 96.31 174 ARG A C 1
ATOM 1353 O O . ARG A 1 174 ? 10.210 9.943 -20.337 1.00 96.31 174 ARG A O 1
ATOM 1360 N N . ILE A 1 175 ? 10.365 7.765 -19.794 1.00 95.62 175 ILE A N 1
ATOM 1361 C CA . ILE A 1 175 ? 11.778 7.604 -20.166 1.00 95.62 175 ILE A CA 1
ATOM 1362 C C . ILE A 1 175 ? 11.929 7.218 -21.639 1.00 95.62 175 ILE A C 1
ATOM 1364 O O . ILE A 1 175 ? 12.839 7.700 -22.303 1.00 95.62 175 ILE A O 1
ATOM 1368 N N . THR A 1 176 ? 11.054 6.348 -22.139 1.00 95.81 176 THR A N 1
ATOM 1369 C CA . THR A 1 176 ? 11.225 5.672 -23.439 1.00 95.81 176 THR A CA 1
ATOM 1370 C C . THR A 1 176 ? 10.215 6.107 -24.498 1.00 95.81 176 THR A C 1
ATOM 1372 O O . THR A 1 176 ? 10.398 5.811 -25.673 1.00 95.81 176 THR A O 1
ATOM 1375 N N . GLY A 1 177 ? 9.140 6.795 -24.104 1.00 94.56 177 GLY A N 1
ATOM 1376 C CA . GLY A 1 177 ? 8.055 7.193 -25.002 1.00 94.56 177 GLY A CA 1
ATOM 1377 C C . GLY A 1 177 ? 7.108 6.058 -25.405 1.00 94.56 177 GLY A C 1
ATOM 1378 O O . GLY A 1 177 ? 6.222 6.292 -26.221 1.00 94.56 177 GLY A O 1
ATOM 1379 N N . VAL A 1 178 ? 7.257 4.846 -24.852 1.00 95.12 178 VAL A N 1
ATOM 1380 C CA . VAL A 1 178 ? 6.398 3.709 -25.225 1.00 95.12 178 VAL A CA 1
ATOM 1381 C C . VAL A 1 178 ? 4.935 3.948 -24.854 1.00 95.12 178 VAL A C 1
ATOM 1383 O O . VAL A 1 178 ? 4.612 4.347 -23.728 1.00 95.12 178 VAL A O 1
ATOM 1386 N N . SER A 1 179 ? 4.050 3.641 -25.802 1.00 93.25 179 SER A N 1
ATOM 1387 C CA . SER A 1 179 ? 2.611 3.559 -25.571 1.00 93.25 179 SER A CA 1
ATOM 1388 C C . SER A 1 179 ? 2.245 2.123 -25.242 1.00 93.25 179 SER A C 1
ATOM 1390 O O . SER A 1 179 ? 2.519 1.206 -26.016 1.00 93.25 179 SER A O 1
ATOM 1392 N N . TRP A 1 180 ? 1.653 1.920 -24.073 1.00 90.06 180 TRP A N 1
ATOM 1393 C CA . TRP A 1 180 ? 1.280 0.588 -23.643 1.00 90.06 180 TRP A CA 1
ATOM 1394 C C . TRP A 1 180 ? -0.071 0.177 -24.221 1.00 90.06 180 TRP A C 1
ATOM 1396 O O . TRP A 1 180 ? -0.973 1.016 -24.249 1.00 90.06 180 TRP A O 1
ATOM 1406 N N . PRO A 1 181 ? -0.266 -1.107 -24.572 1.00 85.19 181 PRO A N 1
ATOM 1407 C CA . PRO A 1 181 ? -1.586 -1.582 -24.942 1.00 85.19 181 PRO A CA 1
ATOM 1408 C C . PRO A 1 181 ? -2.561 -1.351 -23.786 1.00 85.19 181 PRO A C 1
ATOM 1410 O O . PRO A 1 181 ? -2.218 -1.498 -22.598 1.00 85.19 181 PRO A O 1
ATOM 1413 N N . GLU A 1 182 ? -3.779 -0.964 -24.151 1.00 71.62 182 GLU A N 1
ATOM 1414 C CA . GLU A 1 182 ? -4.885 -0.917 -23.211 1.00 71.62 182 GLU A CA 1
ATOM 1415 C C . GLU A 1 182 ? -5.085 -2.324 -22.643 1.00 71.62 182 GLU A C 1
ATOM 1417 O O . GLU A 1 182 ? -4.947 -3.326 -23.350 1.00 71.62 182 GLU A O 1
ATOM 1422 N N . ALA A 1 183 ? -5.318 -2.414 -21.333 1.00 63.59 183 ALA A N 1
ATOM 1423 C CA . ALA A 1 183 ? -5.661 -3.699 -20.747 1.00 63.59 183 ALA A CA 1
ATOM 1424 C C . ALA A 1 183 ? -6.952 -4.158 -21.430 1.00 63.59 183 ALA A C 1
ATOM 1426 O O . ALA A 1 183 ? -7.932 -3.415 -21.403 1.00 63.59 183 ALA A O 1
ATOM 1427 N N . ALA A 1 184 ? -6.942 -5.338 -22.061 1.00 54.88 184 ALA A N 1
ATOM 1428 C CA . ALA A 1 184 ? -8.158 -5.902 -22.631 1.00 54.88 184 ALA A CA 1
ATOM 1429 C C . ALA A 1 184 ? -9.259 -5.824 -21.559 1.00 54.88 184 ALA A C 1
ATOM 1431 O O . ALA A 1 184 ? -8.991 -6.217 -20.414 1.00 54.88 184 ALA A O 1
ATOM 1432 N N . PRO A 1 185 ? -10.446 -5.263 -21.864 1.00 45.28 185 PRO A N 1
ATOM 1433 C CA . PRO A 1 185 ? -11.512 -5.199 -20.883 1.00 45.28 185 PRO A CA 1
ATOM 1434 C 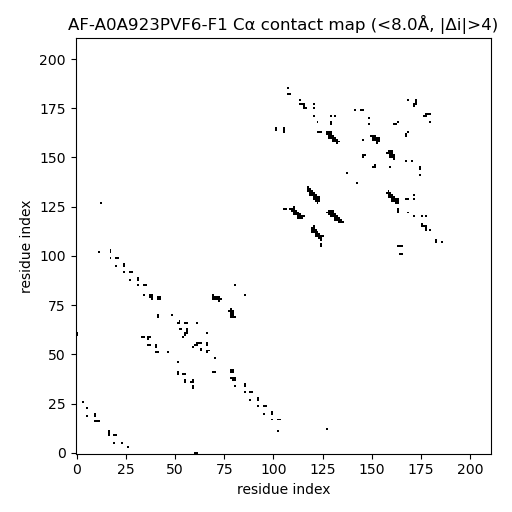C . PRO A 1 185 ? -11.756 -6.626 -20.411 1.00 45.28 185 PRO A C 1
ATOM 1436 O O . PRO A 1 185 ? -11.991 -7.514 -21.234 1.00 45.28 185 PRO A O 1
ATOM 1439 N N . ALA A 1 186 ? -11.631 -6.854 -19.100 1.00 45.22 186 ALA A N 1
ATOM 1440 C CA . ALA A 1 186 ? -11.998 -8.123 -18.497 1.00 45.22 186 ALA A CA 1
ATOM 1441 C C . ALA A 1 186 ? -13.405 -8.434 -18.999 1.00 45.22 186 ALA A C 1
ATOM 1443 O O . ALA A 1 186 ? -14.339 -7.691 -18.695 1.00 45.22 186 ALA A O 1
ATOM 1444 N N . THR A 1 187 ? -13.534 -9.447 -19.857 1.00 37.69 187 THR A N 1
ATOM 1445 C CA . THR A 1 187 ? -14.819 -9.840 -20.413 1.00 37.69 187 THR A CA 1
ATOM 1446 C C . THR A 1 187 ? -15.718 -10.120 -19.224 1.00 37.69 187 THR A C 1
ATOM 1448 O O . THR A 1 187 ? -15.502 -11.082 -18.489 1.00 37.69 187 THR A O 1
ATOM 1451 N N . SER A 1 188 ? -16.680 -9.234 -18.978 1.00 42.59 188 SER A N 1
ATOM 1452 C CA . SER A 1 188 ? -17.693 -9.410 -17.953 1.00 42.59 188 SER A CA 1
ATOM 1453 C C . SER A 1 188 ? -18.647 -10.503 -18.426 1.00 42.59 188 SER A C 1
ATOM 1455 O O . SER A 1 188 ? -19.788 -10.234 -18.788 1.00 42.59 188 SER A O 1
ATOM 1457 N N . ALA A 1 189 ? -18.177 -11.747 -18.460 1.00 43.56 189 ALA A N 1
ATOM 1458 C CA . ALA A 1 189 ? -19.028 -12.919 -18.534 1.00 43.56 189 ALA A CA 1
ATOM 1459 C C . ALA A 1 189 ? -19.588 -13.169 -17.126 1.00 43.56 189 ALA A C 1
ATOM 1461 O O . ALA A 1 189 ? -19.223 -14.118 -16.437 1.00 43.56 189 ALA A O 1
ATOM 1462 N N . GLY A 1 190 ? -20.440 -12.249 -16.669 1.00 35.56 190 GLY A N 1
ATOM 1463 C CA . GLY A 1 190 ? -21.423 -12.570 -15.643 1.00 35.56 190 GLY A CA 1
ATOM 1464 C C . GLY A 1 190 ? -22.481 -13.484 -16.270 1.00 35.56 190 GLY A C 1
ATOM 1465 O O . GLY A 1 190 ? -22.800 -13.301 -17.448 1.00 35.56 190 GLY A O 1
ATOM 1466 N N . PRO A 1 191 ? -23.014 -14.479 -15.542 1.00 42.28 191 PRO A N 1
ATOM 1467 C CA . PRO A 1 191 ? -24.006 -15.382 -16.096 1.00 42.28 191 PRO A CA 1
ATOM 1468 C C . PRO A 1 191 ? -25.249 -14.564 -16.452 1.00 42.28 191 PRO A C 1
ATOM 1470 O O . PRO A 1 191 ? -25.833 -13.900 -15.596 1.00 42.28 191 PRO A O 1
ATOM 1473 N N . SER A 1 192 ? -25.630 -14.585 -17.730 1.00 37.91 192 SER A N 1
ATOM 1474 C CA . SER A 1 192 ? -26.917 -14.065 -18.180 1.00 37.91 192 SER A CA 1
ATOM 1475 C C . SER A 1 192 ? -28.002 -14.894 -17.496 1.00 37.91 192 SER A C 1
ATOM 1477 O O . SER A 1 192 ? -28.252 -16.043 -17.857 1.00 37.91 192 SER A O 1
ATOM 1479 N N . VAL A 1 193 ? -28.577 -14.340 -16.430 1.00 40.16 193 VAL A N 1
ATOM 1480 C CA . VAL A 1 193 ? -29.757 -14.899 -15.779 1.00 40.16 193 VAL A CA 1
ATOM 1481 C C . VAL A 1 193 ? -30.881 -14.842 -16.804 1.00 40.16 193 VAL A C 1
ATOM 1483 O O . VAL A 1 193 ? -31.310 -13.767 -17.224 1.00 40.16 193 VAL A O 1
ATOM 1486 N N . ALA A 1 194 ? -31.314 -16.027 -17.226 1.00 40.75 194 ALA A N 1
ATOM 1487 C CA . ALA A 1 194 ? -32.466 -16.237 -18.078 1.00 40.75 194 ALA A CA 1
ATOM 1488 C C . ALA A 1 194 ? -33.664 -15.430 -17.558 1.00 40.75 194 ALA A C 1
ATOM 1490 O O . ALA A 1 194 ? -34.169 -15.673 -16.463 1.00 40.75 194 ALA A O 1
ATOM 1491 N N . THR A 1 195 ? -34.138 -14.481 -18.362 1.00 37.34 195 THR A N 1
ATOM 1492 C CA . THR A 1 195 ? -35.475 -13.916 -18.183 1.00 37.34 195 THR A CA 1
ATOM 1493 C C . THR A 1 195 ? -36.445 -14.841 -18.906 1.00 37.34 195 THR A C 1
ATOM 1495 O O . THR A 1 195 ? -36.645 -14.731 -20.114 1.00 37.34 195 THR A O 1
ATOM 1498 N N . VAL A 1 196 ? -37.023 -15.791 -18.170 1.00 41.47 196 VAL A N 1
ATOM 1499 C CA . VAL A 1 196 ? -38.255 -16.462 -18.593 1.00 41.47 196 VAL A CA 1
ATOM 1500 C C . VAL A 1 196 ? -39.375 -15.441 -18.423 1.00 41.47 196 VAL A C 1
ATOM 1502 O O . VAL A 1 196 ? -39.891 -15.256 -17.325 1.00 41.47 196 VAL A O 1
ATOM 1505 N N . ASN A 1 197 ? -39.722 -14.741 -19.503 1.00 41.16 197 ASN A N 1
ATOM 1506 C CA . ASN A 1 197 ? -40.948 -13.953 -19.549 1.00 41.16 197 ASN A CA 1
ATOM 1507 C C . ASN A 1 197 ? -42.093 -14.841 -20.036 1.00 41.16 197 ASN A C 1
ATOM 1509 O O . ASN A 1 197 ? -42.218 -15.154 -21.218 1.00 41.16 197 ASN A O 1
ATOM 1513 N N . THR A 1 198 ? -42.929 -15.225 -19.078 1.00 47.09 198 THR A N 1
ATOM 1514 C CA . THR A 1 198 ? -44.284 -15.735 -19.265 1.00 47.09 198 THR A CA 1
ATOM 1515 C C . THR A 1 198 ? -45.142 -14.692 -19.977 1.00 47.09 198 THR A C 1
ATOM 1517 O O . THR A 1 198 ? -45.396 -13.632 -19.414 1.00 47.09 198 THR A O 1
ATOM 1520 N N . VAL A 1 199 ? -45.649 -15.011 -21.168 1.00 38.69 199 VAL A N 1
ATOM 1521 C CA . VAL A 1 199 ? -46.851 -14.388 -21.749 1.00 38.69 199 VAL A CA 1
ATOM 1522 C C . VAL A 1 199 ? -47.457 -15.322 -22.792 1.00 38.69 199 VAL A C 1
ATOM 1524 O O . VAL A 1 199 ? -46.832 -15.576 -23.814 1.00 38.69 199 VAL A O 1
ATOM 1527 N N . ALA A 1 200 ? -48.677 -15.801 -22.533 1.00 39.03 200 ALA A N 1
ATOM 1528 C CA . ALA A 1 200 ? -49.755 -15.926 -23.523 1.00 39.03 200 ALA A CA 1
ATOM 1529 C C . ALA A 1 200 ? -51.016 -16.507 -22.854 1.00 39.03 200 ALA A C 1
ATOM 1531 O O . ALA A 1 200 ? -51.330 -17.687 -22.986 1.00 39.03 200 ALA A O 1
ATOM 1532 N N . SER A 1 201 ? -51.758 -15.655 -22.145 1.00 44.97 201 SER A N 1
ATOM 1533 C CA . SER A 1 201 ? -53.185 -15.877 -21.903 1.00 44.97 201 SER A CA 1
ATOM 1534 C C . SER A 1 201 ? -53.944 -15.053 -22.932 1.00 44.97 201 SER A C 1
ATOM 1536 O O . SER A 1 201 ? -53.937 -13.826 -22.854 1.00 44.97 201 SER A O 1
ATOM 1538 N N . GLY A 1 202 ? -54.590 -15.711 -23.891 1.00 38.56 202 GLY A N 1
ATOM 1539 C CA . GLY A 1 202 ? -55.531 -15.041 -24.780 1.00 38.56 202 GLY A CA 1
ATOM 1540 C C . GLY A 1 202 ? -55.764 -15.760 -26.097 1.00 38.56 202 GLY A C 1
ATOM 1541 O O . GLY A 1 202 ? -55.079 -15.471 -27.063 1.00 38.56 202 GLY A O 1
ATOM 1542 N N . THR A 1 203 ? -56.795 -16.604 -26.139 1.00 42.69 203 THR A N 1
ATOM 1543 C CA . THR A 1 203 ? -57.770 -16.606 -27.243 1.00 42.69 203 THR A CA 1
ATOM 1544 C C . THR A 1 203 ? -59.002 -17.382 -26.797 1.00 42.69 203 THR A C 1
ATOM 1546 O O . THR A 1 203 ? -59.005 -18.610 -26.756 1.00 42.69 203 THR A O 1
ATOM 1549 N N . GLY A 1 204 ? -60.051 -16.644 -26.435 1.00 40.03 204 GLY A N 1
ATOM 1550 C CA . GLY A 1 204 ? -61.402 -17.179 -26.405 1.00 40.03 204 GLY A CA 1
ATOM 1551 C C . GLY A 1 204 ? -61.903 -17.326 -27.837 1.00 40.03 204 GLY A C 1
ATOM 1552 O O . GLY A 1 204 ? -61.884 -16.362 -28.599 1.00 40.03 204 GLY A O 1
ATOM 1553 N N . VAL A 1 205 ? -62.368 -18.521 -28.187 1.00 45.59 205 VAL A N 1
ATOM 1554 C CA . VAL A 1 205 ? -63.177 -18.750 -29.384 1.00 45.59 205 VAL A CA 1
ATOM 1555 C C . VAL A 1 205 ? -64.560 -19.181 -28.911 1.00 45.59 205 VAL A C 1
ATOM 1557 O O . VAL A 1 205 ? -64.733 -20.243 -28.320 1.00 45.59 205 VAL A O 1
ATOM 1560 N N . ARG A 1 206 ? -65.542 -18.307 -29.146 1.00 43.03 206 ARG A N 1
ATOM 1561 C CA . ARG A 1 206 ? -66.973 -18.621 -29.112 1.00 43.03 206 ARG A CA 1
ATOM 1562 C C . ARG A 1 206 ? -67.356 -19.281 -30.436 1.00 43.03 206 ARG A C 1
ATOM 1564 O O . ARG A 1 206 ? -67.214 -18.654 -31.478 1.00 43.03 206 ARG A O 1
ATOM 1571 N N . SER A 1 207 ? -67.905 -20.487 -30.367 1.00 45.16 207 SER A N 1
ATOM 1572 C CA . SER A 1 207 ? -68.864 -21.078 -31.316 1.00 45.16 207 SER A CA 1
ATOM 1573 C C . SER A 1 207 ? -69.336 -22.370 -30.636 1.00 45.16 207 SER A C 1
ATOM 1575 O O . SER A 1 207 ? -68.496 -23.184 -30.282 1.00 45.16 207 SER A O 1
ATOM 1577 N N . GLY A 1 208 ? -70.582 -22.603 -30.239 1.00 39.69 208 GLY A N 1
ATOM 1578 C CA . GLY A 1 208 ? -71.867 -22.224 -30.804 1.00 39.69 208 GLY A CA 1
ATOM 1579 C C . GLY A 1 208 ? -72.616 -23.540 -31.007 1.00 39.69 208 GLY A C 1
ATOM 1580 O O . GLY A 1 208 ? -72.155 -24.333 -31.807 1.00 39.69 208 GLY A O 1
ATOM 1581 N N . TYR A 1 209 ? -73.696 -23.797 -30.265 1.00 37.59 209 TYR A N 1
ATOM 1582 C CA . TYR A 1 209 ? -74.798 -24.671 -30.687 1.00 37.59 209 TYR A CA 1
ATOM 1583 C C . TYR A 1 209 ? -76.016 -24.362 -29.812 1.00 37.59 209 TYR A C 1
ATOM 1585 O O . TYR A 1 209 ? -75.975 -24.494 -28.590 1.00 37.59 209 TYR A O 1
ATOM 1593 N N . ALA A 1 210 ? -77.066 -23.879 -30.467 1.00 42.31 210 ALA A N 1
ATOM 1594 C CA . ALA A 1 210 ? -78.420 -23.820 -29.951 1.00 42.31 210 ALA A CA 1
ATOM 1595 C C . ALA A 1 210 ? -79.243 -24.881 -30.690 1.00 42.31 210 ALA A C 1
ATOM 1597 O O . ALA A 1 210 ? -79.078 -25.011 -31.906 1.00 42.31 210 ALA A O 1
ATOM 1598 N N . ALA A 1 211 ? -80.109 -25.546 -29.918 1.00 47.03 211 ALA A N 1
ATOM 1599 C CA . ALA A 1 211 ? -81.284 -26.369 -30.237 1.00 47.03 211 ALA A CA 1
ATOM 1600 C C . ALA A 1 211 ? -81.211 -27.716 -29.512 1.00 47.03 211 ALA A C 1
ATOM 1602 O O . ALA A 1 211 ? -80.357 -28.549 -29.886 1.00 47.03 211 ALA A O 1
#

Mean predicted aligned error: 10.96 Å

Nearest PDB structures (foldseek):
  4z2e-assembly1_B  TM=4.453E-01  e=3.976E-01  Streptococcus pneumoniae
  8qmc-assembly1_B  TM=4.342E-01  e=5.874E-01  Streptococcus pneumoniae
  2xco-assembly1_A-2  TM=4.222E-01  e=5.874E-01  Staphylococcus aureus subsp. aureus N315
  4z4q-assembly1_A  TM=4.139E-01  e=1.084E+00  Streptococcus pneumoniae TIGR4
  7mvs-assembly1_B  TM=4.249E-01  e=1.515E+00  Staphylococcus aureus